Protein AF-A0A1D2AFR9-F1 (afdb_monomer)

Nearest PDB structures (foldseek):
  2yly-assembly1_A  TM=2.181E-01  e=5.011E+00  Homo sapiens
  7ujw-assembly1_B  TM=2.267E-01  e=7.098E+00  Homo sapiens
  1u3q-assembly2_D  TM=2.192E-01  e=6.796E+00  Homo sapiens

Organism: Auxenochlorella protothecoides (NCBI:txid3075)

Solvent-accessible surface area (backbone atoms only — not comparable to full-atom values): 15446 Å² total; per-residue (Å²): 130,59,53,43,60,53,43,25,69,69,47,29,35,71,86,37,34,75,75,63,38,85,48,68,71,30,52,52,42,41,58,58,60,72,41,73,84,54,85,70,51,75,66,56,49,50,50,53,54,51,50,54,50,52,52,48,38,52,53,39,25,53,42,48,45,56,55,45,57,74,50,62,94,53,51,70,69,60,46,52,52,53,36,41,53,54,37,63,58,49,44,72,42,50,56,16,34,61,50,30,34,54,53,9,48,52,32,25,54,51,14,46,54,61,48,45,66,78,60,89,76,76,69,69,62,60,58,50,55,56,53,69,71,65,74,77,85,73,92,81,84,76,66,78,70,49,52,61,53,48,53,53,53,49,50,54,51,43,52,50,35,43,74,71,66,77,43,52,74,68,54,45,52,52,52,50,51,55,51,51,53,54,44,52,57,54,52,47,57,54,49,50,59,48,46,51,56,46,49,49,55,21,54,50,49,55,56,63,41,86,92,52,56,70,69,57,33,43,50,42,16,50,48,35,21,49,40,10,50,40,20,33,51,51,18,53,53,48,44,71,74,70,46,86,70,91,48,70,49,76,77,44,90,79,53,80,84,83,83,78,86,73,82,80,83,83,89,77,89,87,92,131

Mean predicted aligned error: 11.89 Å

Foldseek 3Di:
DQLQVVVCLQQVVVLCCLPQNRFLLSQLSNVVVVCVPPDDDPVRSVVSSVVVLVVSLVSNLVSLLVVLVVCVVPDLVRLLVVLLVSLVVQCPGACSLVVLQLSLVLLQVLLCVLLCVPVPDPDDVVVVVVVVVVPDPDPPDPCSVVLVVVLVVLLVVLVVCCVVVVDDPVVSLVVSLVSNQVSSVVVVVVRSVRRNVSSNSSSCCSLPPPVDDPVSSSSSSNSSSSSSVSSNVSSVVSCVVPPPGDGVCNSDVPDDPPDDDDDDDDDDDDDD

Sequence (272 aa):
MDPSVLFGVLFGSDAFEEYVGQLQLATAASIAADASGQPLTQQQLSAKMAEAQRQRVKELTEHLAARLRTYQGATKPATLERAGREAADLVKFNFGPEMLTTIGYMYSRIGAREAGKNLKTLGVGFVWESLRGMGHGTKTTYNAVSGAVSLVSIGQELQKQLNSGAISQQDAEALMVGHAEKTLAALWKVNVLDIEKTLEAVCVAVLNDAGVPKSELAERALALKRIGKVYQSVAAAAALATGPRRVLSQTFPGVKTEGGQGPAPAAAAAAA

Structure (mmCIF, N/CA/C/O backbone):
data_AF-A0A1D2AFR9-F1
#
_entry.id   AF-A0A1D2AFR9-F1
#
loop_
_atom_site.group_PDB
_atom_site.id
_atom_site.type_symbol
_atom_site.label_atom_id
_atom_site.label_alt_id
_atom_site.label_comp_id
_atom_site.label_asym_id
_atom_site.label_entity_id
_atom_site.label_seq_id
_atom_site.pdbx_PDB_ins_code
_atom_site.Cartn_x
_atom_site.Cartn_y
_atom_site.Cartn_z
_atom_site.occupancy
_atom_site.B_iso_or_equiv
_atom_site.auth_seq_id
_atom_site.auth_comp_id
_atom_site.auth_asym_id
_atom_site.auth_atom_id
_atom_site.pdbx_PDB_model_num
ATOM 1 N N . MET A 1 1 ? -15.339 -15.426 13.681 1.00 48.44 1 MET A N 1
ATOM 2 C CA . MET A 1 1 ? -14.825 -14.751 12.472 1.00 48.44 1 MET A CA 1
ATOM 3 C C . MET A 1 1 ? -13.312 -14.836 12.544 1.00 48.44 1 MET A C 1
ATOM 5 O O . MET A 1 1 ? -12.790 -14.590 13.626 1.00 48.44 1 MET A O 1
ATOM 9 N N . ASP A 1 2 ? -12.640 -15.263 11.476 1.00 65.56 2 ASP A N 1
ATOM 10 C CA . ASP A 1 2 ? -11.174 -15.309 11.452 1.00 65.56 2 ASP A CA 1
ATOM 11 C C . ASP A 1 2 ? -10.606 -13.880 11.613 1.00 65.56 2 ASP A C 1
ATOM 13 O O . ASP A 1 2 ? -11.136 -12.953 10.985 1.00 65.56 2 ASP A O 1
ATOM 17 N N . PRO A 1 3 ? -9.591 -13.651 12.468 1.00 60.53 3 PRO A N 1
ATOM 18 C CA . PRO A 1 3 ? -9.049 -12.313 12.688 1.00 60.53 3 PRO A CA 1
ATOM 19 C C . PRO A 1 3 ? -8.543 -11.639 11.411 1.00 60.53 3 PRO A C 1
ATOM 21 O O . PRO A 1 3 ? -8.725 -10.435 11.255 1.00 60.53 3 PRO A O 1
ATOM 24 N N . SER A 1 4 ? -7.970 -12.389 10.473 1.00 60.47 4 SER A N 1
ATOM 25 C CA . SER A 1 4 ? -7.485 -11.832 9.211 1.00 60.47 4 SER A CA 1
ATOM 26 C C . SER A 1 4 ? -8.617 -11.439 8.279 1.00 60.47 4 SER A C 1
ATOM 28 O O . SER A 1 4 ? -8.538 -10.379 7.665 1.00 60.47 4 SER A O 1
ATOM 30 N N . VAL A 1 5 ? -9.721 -12.188 8.274 1.00 64.06 5 VAL A N 1
ATOM 31 C CA . VAL A 1 5 ? -10.950 -11.791 7.564 1.00 64.06 5 VAL A CA 1
ATOM 32 C C . VAL A 1 5 ? -11.529 -10.495 8.142 1.00 64.06 5 VAL A C 1
ATOM 34 O O . VAL A 1 5 ? -11.918 -9.603 7.392 1.00 64.06 5 VAL A O 1
ATOM 37 N N . LEU A 1 6 ? -11.546 -10.335 9.471 1.00 66.38 6 LEU A N 1
ATOM 38 C CA . LEU A 1 6 ? -11.992 -9.085 10.098 1.00 66.38 6 LEU A CA 1
ATOM 39 C C . LEU A 1 6 ? -11.079 -7.907 9.722 1.00 66.38 6 LEU A C 1
ATOM 41 O O . LEU A 1 6 ? -11.570 -6.828 9.396 1.00 66.38 6 LEU A O 1
ATOM 45 N N . PHE A 1 7 ? -9.760 -8.102 9.740 1.00 65.81 7 PHE A N 1
ATOM 46 C CA . PHE A 1 7 ? -8.811 -7.077 9.301 1.00 65.81 7 PHE A CA 1
ATOM 47 C C . PHE A 1 7 ? -8.969 -6.744 7.811 1.00 65.81 7 PHE A C 1
ATOM 49 O O . PHE A 1 7 ? -8.892 -5.568 7.453 1.00 65.81 7 PHE A O 1
ATOM 56 N N . GLY A 1 8 ? -9.252 -7.733 6.961 1.00 65.19 8 GLY A N 1
ATOM 57 C CA . GLY A 1 8 ? -9.525 -7.518 5.542 1.00 65.19 8 GLY A CA 1
ATOM 58 C C . GLY A 1 8 ? -10.771 -6.688 5.295 1.00 65.19 8 GLY A C 1
ATOM 59 O O . GLY A 1 8 ? -10.712 -5.708 4.555 1.00 65.19 8 GLY A O 1
ATOM 60 N N . VAL A 1 9 ? -11.851 -6.957 6.028 1.00 67.06 9 VAL A N 1
ATOM 61 C CA . VAL A 1 9 ? -13.054 -6.112 6.019 1.00 67.06 9 VAL A CA 1
ATOM 62 C C . VAL A 1 9 ? -12.747 -4.695 6.524 1.00 67.06 9 VAL A C 1
ATOM 64 O O . VAL A 1 9 ? -13.176 -3.706 5.927 1.00 67.06 9 VAL A O 1
ATOM 67 N N . LEU A 1 10 ? -11.974 -4.567 7.607 1.00 67.31 10 LEU A N 1
ATOM 68 C CA . LEU A 1 10 ? -11.685 -3.274 8.234 1.00 67.31 10 LEU A CA 1
ATOM 69 C C . LEU A 1 10 ? -10.736 -2.389 7.430 1.00 67.31 10 LEU A C 1
ATOM 71 O O . LEU A 1 10 ? -10.865 -1.173 7.514 1.00 67.31 10 LEU A O 1
ATOM 75 N N . PHE A 1 11 ? -9.801 -2.951 6.669 1.00 67.81 11 PHE A N 1
ATOM 76 C CA . PHE A 1 11 ? -8.779 -2.178 5.950 1.00 67.81 11 PHE A CA 1
ATOM 77 C C . PHE A 1 11 ? -8.818 -2.364 4.430 1.00 67.81 11 PHE A C 1
ATOM 79 O O . PHE A 1 11 ? -7.946 -1.843 3.740 1.00 67.81 11 PHE A O 1
ATOM 86 N N . GLY A 1 12 ? -9.802 -3.107 3.914 1.00 65.25 12 GLY A N 1
ATOM 87 C CA . GLY A 1 12 ? -9.903 -3.438 2.494 1.00 65.25 12 GLY A CA 1
ATOM 88 C C . GLY A 1 12 ? -8.716 -4.259 1.988 1.00 65.25 12 GLY A C 1
ATOM 89 O O . GLY A 1 12 ? -8.368 -4.132 0.816 1.00 65.25 12 GLY A O 1
ATOM 90 N N . SER A 1 13 ? -8.049 -5.037 2.854 1.00 64.31 13 SER A N 1
ATOM 91 C CA . SER A 1 13 ? -6.739 -5.617 2.524 1.00 64.31 13 SER A CA 1
ATOM 92 C C . SER A 1 13 ? -6.779 -6.571 1.340 1.00 64.31 13 SER A C 1
ATOM 94 O O . SER A 1 13 ? -5.784 -6.643 0.636 1.00 64.31 13 SER A O 1
ATOM 96 N N . ASP A 1 14 ? -7.908 -7.228 1.073 1.00 76.75 14 ASP A N 1
ATOM 97 C CA . ASP A 1 14 ? -8.046 -8.184 -0.033 1.00 76.75 14 ASP A CA 1
ATOM 98 C C . ASP A 1 14 ? -7.815 -7.501 -1.391 1.00 76.75 14 ASP A C 1
ATOM 100 O O . ASP A 1 14 ? -7.094 -8.007 -2.245 1.00 76.75 14 ASP A O 1
ATOM 104 N N . ALA A 1 15 ? -8.328 -6.277 -1.573 1.00 86.88 15 ALA A N 1
ATOM 105 C CA . ALA A 1 15 ? -8.086 -5.494 -2.788 1.00 86.88 15 ALA A CA 1
ATOM 106 C C . ALA A 1 15 ? -6.628 -5.018 -2.915 1.00 86.88 15 ALA A C 1
ATOM 108 O O . ALA A 1 15 ? -6.161 -4.705 -4.011 1.00 86.88 15 ALA A O 1
ATOM 109 N N . PHE A 1 16 ? -5.911 -4.953 -1.792 1.00 92.31 16 PHE A N 1
ATOM 110 C CA . PHE A 1 16 ? -4.522 -4.511 -1.713 1.00 92.31 16 PHE A CA 1
ATOM 111 C C . PHE A 1 16 ? -3.536 -5.664 -1.478 1.00 92.31 16 PHE A C 1
ATOM 113 O O . PHE A 1 16 ? -2.345 -5.407 -1.295 1.00 92.31 16 PHE A O 1
ATOM 120 N N . GLU A 1 17 ? -3.978 -6.921 -1.515 1.00 91.31 17 GLU A N 1
ATOM 121 C CA . GLU A 1 17 ? -3.152 -8.074 -1.151 1.00 91.31 17 GLU A CA 1
ATOM 122 C C . GLU A 1 17 ? -1.933 -8.199 -2.076 1.00 91.31 17 GLU A C 1
ATOM 124 O O . GLU A 1 17 ? -0.805 -8.335 -1.610 1.00 91.31 17 GLU A O 1
ATOM 129 N N . GLU A 1 18 ? -2.105 -7.968 -3.379 1.00 94.88 18 GLU A N 1
ATOM 130 C CA . GLU A 1 18 ? -0.998 -7.934 -4.346 1.00 94.88 18 GLU A CA 1
ATOM 131 C C . GLU A 1 18 ? -0.065 -6.711 -4.215 1.00 94.88 18 GLU A C 1
ATOM 133 O O . GLU A 1 18 ? 0.916 -6.581 -4.953 1.00 94.88 18 GLU A O 1
ATOM 138 N N . TYR A 1 19 ? -0.380 -5.756 -3.341 1.00 96.38 19 TYR A N 1
ATOM 139 C CA . TYR A 1 19 ? 0.387 -4.521 -3.155 1.00 96.38 19 TYR A CA 1
ATOM 140 C C . TYR A 1 19 ? 1.119 -4.527 -1.829 1.00 96.38 19 TYR A C 1
ATOM 142 O O . TYR A 1 19 ? 2.288 -4.151 -1.774 1.00 96.38 19 TYR A O 1
ATOM 150 N N . VAL A 1 20 ? 0.427 -4.927 -0.766 1.00 94.62 20 VAL A N 1
ATOM 151 C CA . VAL A 1 20 ? 0.947 -4.874 0.596 1.00 94.62 20 VAL A CA 1
ATOM 152 C C . VAL A 1 20 ? 0.881 -6.214 1.303 1.00 94.62 20 VAL A C 1
ATOM 154 O O . VAL A 1 20 ? 1.514 -6.323 2.340 1.00 94.62 20 VAL A O 1
ATOM 157 N N . GLY A 1 21 ? 0.198 -7.232 0.780 1.00 93.50 21 GLY A N 1
ATOM 158 C CA . GLY A 1 21 ? 0.027 -8.532 1.431 1.00 93.50 21 GLY A CA 1
ATOM 159 C C . GLY A 1 21 ? -0.709 -8.438 2.769 1.00 93.50 21 GLY A C 1
ATOM 160 O O . GLY A 1 21 ? -1.203 -7.379 3.166 1.00 93.50 21 GLY A O 1
ATOM 161 N N . GLN A 1 22 ? -0.742 -9.545 3.507 1.00 90.06 22 GLN A N 1
ATOM 162 C CA . GLN A 1 22 ? -1.343 -9.575 4.838 1.00 90.06 22 GLN A CA 1
ATOM 163 C C . GLN A 1 22 ? -0.552 -8.693 5.823 1.00 90.06 22 GLN A C 1
ATOM 165 O O . GLN A 1 22 ? 0.651 -8.867 6.011 1.00 90.06 22 GLN A O 1
ATOM 170 N N . LEU A 1 23 ? -1.229 -7.734 6.459 1.00 87.38 23 LEU A N 1
ATOM 171 C CA . LEU A 1 23 ? -0.612 -6.784 7.393 1.00 87.38 23 LEU A CA 1
ATOM 172 C C . LEU A 1 23 ? -0.133 -7.478 8.675 1.00 87.38 23 LEU A C 1
ATOM 174 O O . LEU A 1 23 ? -0.798 -8.381 9.181 1.00 87.38 23 LEU A O 1
ATOM 178 N N . GLN A 1 24 ? 0.950 -6.984 9.283 1.00 86.31 24 GLN A N 1
ATOM 179 C CA . GLN A 1 24 ? 1.549 -7.607 10.475 1.00 86.31 24 GLN A CA 1
ATOM 180 C C . GLN A 1 24 ? 0.586 -7.758 11.658 1.00 86.31 24 GLN A C 1
ATOM 182 O O . GLN A 1 24 ? 0.687 -8.730 12.404 1.00 86.31 24 GLN A O 1
ATOM 187 N N . LEU A 1 25 ? -0.351 -6.823 11.842 1.00 81.12 25 LEU A N 1
ATOM 188 C CA . LEU A 1 25 ? -1.373 -6.937 12.887 1.00 81.12 25 LEU A CA 1
ATOM 189 C C . LEU A 1 25 ? -2.333 -8.106 12.631 1.00 81.12 25 LEU A C 1
ATOM 191 O O . LEU A 1 25 ? -2.655 -8.837 13.565 1.00 81.12 25 LEU A O 1
ATOM 195 N N . ALA A 1 26 ? -2.742 -8.301 11.376 1.00 82.12 26 ALA A N 1
ATOM 196 C CA . ALA A 1 26 ? -3.588 -9.418 10.970 1.00 82.12 26 ALA A CA 1
ATOM 197 C C . ALA A 1 26 ? -2.828 -10.747 11.103 1.00 82.12 26 ALA A C 1
ATOM 199 O O . ALA A 1 26 ? -3.324 -11.680 11.727 1.00 82.12 26 ALA A O 1
ATOM 200 N N . THR A 1 27 ? -1.577 -10.798 10.636 1.00 85.25 27 THR A N 1
ATOM 201 C CA . THR A 1 27 ? -0.702 -11.970 10.786 1.00 85.25 27 THR A CA 1
ATOM 202 C C . THR A 1 27 ? -0.493 -12.350 12.252 1.00 85.25 27 THR A C 1
ATOM 204 O O . THR A 1 27 ? -0.623 -13.519 12.610 1.00 85.25 27 THR A O 1
ATOM 207 N N . ALA A 1 28 ? -0.215 -11.377 13.127 1.00 82.44 28 ALA A N 1
ATOM 208 C CA . ALA A 1 28 ? -0.061 -11.628 14.559 1.00 82.44 28 ALA A CA 1
ATOM 209 C C . ALA A 1 28 ? -1.350 -12.186 15.181 1.00 82.44 28 ALA A C 1
ATOM 211 O O . ALA A 1 28 ? -1.288 -13.091 16.014 1.00 82.44 28 ALA A O 1
ATOM 212 N N . ALA A 1 29 ? -2.511 -11.674 14.759 1.00 78.56 29 ALA A N 1
ATOM 213 C CA . ALA A 1 29 ? -3.805 -12.152 15.224 1.00 78.56 29 ALA A CA 1
ATOM 214 C C . ALA A 1 29 ? -4.112 -13.582 14.741 1.00 78.56 29 ALA A C 1
ATOM 216 O O . ALA A 1 29 ? -4.573 -14.391 15.545 1.00 78.56 29 ALA A O 1
ATOM 217 N N . SER A 1 30 ? -3.793 -13.926 13.488 1.00 80.50 30 SER A N 1
ATOM 218 C CA . SER A 1 30 ? -3.896 -15.306 12.984 1.00 80.50 30 SER A CA 1
ATOM 219 C C . SER A 1 30 ? -2.970 -16.262 13.735 1.00 80.50 30 SER A C 1
ATOM 221 O O . SER A 1 30 ? -3.432 -17.280 14.235 1.00 80.50 30 SER A O 1
ATOM 223 N N . ILE A 1 31 ? -1.696 -15.900 13.937 1.00 80.62 31 ILE A N 1
ATOM 224 C CA . ILE A 1 31 ? -0.749 -16.734 14.699 1.00 80.62 31 ILE A CA 1
ATOM 225 C C . ILE A 1 31 ? -1.247 -16.985 16.131 1.00 80.62 31 ILE A C 1
ATOM 227 O O . ILE A 1 31 ? -1.089 -18.090 16.655 1.00 80.62 31 ILE A O 1
ATOM 231 N N . ALA A 1 32 ? -1.826 -15.967 16.774 1.00 77.31 32 ALA A N 1
ATOM 232 C CA . ALA A 1 32 ? -2.387 -16.095 18.114 1.00 77.31 32 ALA A CA 1
ATOM 233 C C . ALA A 1 32 ? -3.637 -16.992 18.143 1.00 77.31 32 ALA A C 1
ATO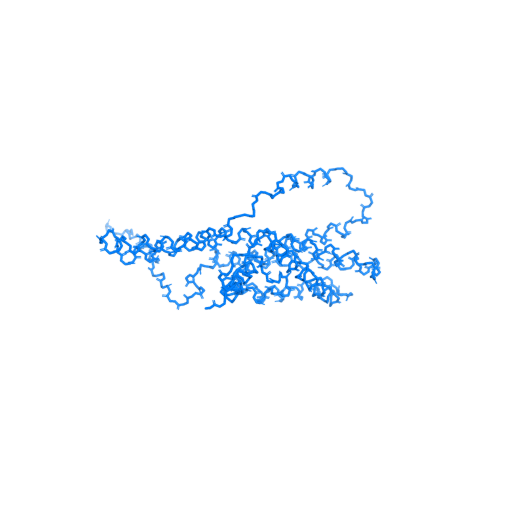M 235 O O . ALA A 1 32 ? -3.798 -17.764 19.087 1.00 77.31 32 ALA A O 1
ATOM 236 N N . ALA A 1 33 ? -4.494 -16.918 17.121 1.00 75.94 33 ALA A N 1
ATOM 237 C CA . ALA A 1 33 ? -5.668 -17.781 16.995 1.00 75.94 33 ALA A CA 1
ATOM 238 C C . ALA A 1 33 ? -5.276 -19.253 16.767 1.00 75.94 33 ALA A C 1
ATOM 240 O O . ALA A 1 33 ? -5.794 -20.138 17.449 1.00 75.94 33 ALA A O 1
ATOM 241 N N . ASP A 1 34 ? -4.295 -19.507 15.897 1.00 78.44 34 ASP A N 1
ATOM 242 C CA . ASP A 1 34 ? -3.806 -20.856 15.576 1.00 78.44 34 ASP A CA 1
ATOM 243 C C . ASP A 1 34 ? -3.135 -21.547 16.768 1.00 78.44 34 ASP A C 1
ATOM 245 O O . ASP A 1 34 ? -3.133 -22.775 16.880 1.00 78.44 34 ASP A O 1
ATOM 249 N N . ALA A 1 35 ? -2.586 -20.768 17.705 1.00 77.50 35 ALA A N 1
ATOM 250 C CA . ALA A 1 35 ? -1.954 -21.294 18.909 1.00 77.50 35 ALA A CA 1
ATOM 251 C C . ALA A 1 35 ? -2.928 -22.038 19.848 1.00 77.50 35 ALA A C 1
ATOM 253 O O . ALA A 1 35 ? -2.475 -22.634 20.823 1.00 77.50 35 ALA A O 1
ATOM 254 N N . SER A 1 36 ? -4.242 -22.046 19.567 1.00 69.19 36 SER A N 1
ATOM 255 C CA . SER A 1 36 ? -5.246 -22.885 20.249 1.00 69.19 36 SER A CA 1
ATOM 256 C C . SER A 1 36 ? -5.225 -22.764 21.783 1.00 69.19 36 SER A C 1
ATOM 258 O O . SER A 1 36 ? -5.485 -23.725 22.504 1.00 69.19 36 SER A O 1
ATOM 260 N N . GLY A 1 37 ? -4.876 -21.580 22.299 1.00 65.38 37 GLY A N 1
ATOM 261 C CA . GLY A 1 37 ? -4.776 -21.306 23.737 1.00 65.38 37 GLY A CA 1
ATOM 262 C C . GLY A 1 37 ? -3.454 -21.714 24.399 1.00 65.38 37 GLY A C 1
ATOM 263 O O . GLY A 1 37 ? -3.293 -21.484 25.597 1.00 65.38 37 GLY A O 1
ATOM 264 N N . GLN A 1 38 ? -2.487 -22.266 23.658 1.00 71.94 38 GLN A N 1
ATOM 265 C CA . GLN A 1 38 ? -1.137 -22.472 24.179 1.00 71.94 38 GLN A CA 1
ATOM 266 C C . GLN A 1 38 ? -0.326 -21.168 24.126 1.00 71.94 38 GLN A C 1
ATOM 268 O O . GLN A 1 38 ? -0.246 -20.535 23.069 1.00 71.94 38 GLN A O 1
ATOM 273 N N . PRO A 1 39 ? 0.307 -20.751 25.238 1.00 71.75 39 PRO A N 1
ATOM 274 C CA . PRO A 1 39 ? 1.138 -19.559 25.244 1.00 71.75 39 PRO A CA 1
ATOM 275 C C . PRO A 1 39 ? 2.382 -19.789 24.380 1.00 71.75 39 PRO A C 1
ATOM 277 O O . PRO A 1 39 ? 3.255 -20.588 24.714 1.00 71.75 39 PRO A O 1
ATOM 280 N N . LEU A 1 40 ? 2.473 -19.066 23.263 1.00 79.12 40 LEU A N 1
ATOM 281 C CA . LEU A 1 40 ? 3.703 -18.994 22.481 1.00 79.12 40 LEU A CA 1
ATOM 282 C C . LEU A 1 40 ? 4.764 -18.255 23.294 1.00 79.12 40 LEU A C 1
ATOM 284 O O . LEU A 1 40 ? 4.515 -17.170 23.824 1.00 79.12 40 LEU A O 1
ATOM 288 N N . THR A 1 41 ? 5.975 -18.805 23.351 1.00 85.50 41 THR A N 1
ATOM 289 C CA . THR A 1 41 ? 7.107 -18.047 23.890 1.00 85.50 41 THR A CA 1
ATOM 290 C C . THR A 1 41 ? 7.385 -16.832 23.003 1.00 85.50 41 THR A C 1
ATOM 292 O O . THR A 1 41 ? 7.148 -16.854 21.790 1.00 85.50 41 THR A O 1
ATOM 295 N N . GLN A 1 42 ? 7.958 -15.775 23.583 1.00 80.56 42 GLN A N 1
ATOM 296 C CA . GLN A 1 42 ? 8.333 -14.571 22.834 1.00 80.56 42 GLN A CA 1
ATOM 297 C C . GLN A 1 42 ? 9.242 -14.890 21.630 1.00 80.56 42 GLN A C 1
ATOM 299 O O . GLN A 1 42 ? 9.142 -14.247 20.587 1.00 80.56 42 GLN A O 1
ATOM 304 N N . GLN A 1 43 ? 10.102 -15.905 21.764 1.00 85.75 43 GLN A N 1
ATOM 305 C CA . GLN A 1 43 ? 10.991 -16.372 20.702 1.00 85.75 43 GLN A CA 1
ATOM 306 C C . GLN A 1 43 ? 10.244 -17.124 19.589 1.00 85.75 43 GLN A C 1
ATOM 308 O O . GLN A 1 43 ? 10.555 -16.947 18.415 1.00 85.75 43 GLN A O 1
ATOM 313 N N . GLN A 1 44 ? 9.245 -17.943 19.926 1.00 86.38 44 GLN A N 1
ATOM 314 C CA . GLN A 1 44 ? 8.422 -18.628 18.922 1.00 86.38 44 GLN A CA 1
ATOM 315 C C . GLN A 1 44 ? 7.564 -17.638 18.134 1.00 86.38 44 GLN A C 1
ATOM 317 O O . GLN A 1 44 ? 7.482 -17.736 16.910 1.00 86.38 44 GLN A O 1
ATOM 322 N N . LEU A 1 45 ? 6.956 -16.665 18.819 1.00 82.69 45 LEU A N 1
ATOM 323 C CA . LEU A 1 45 ? 6.169 -15.623 18.166 1.00 82.69 45 LEU A CA 1
ATOM 324 C C . LEU A 1 45 ? 7.039 -14.776 17.230 1.00 82.69 45 LEU A C 1
ATOM 326 O O . LEU A 1 45 ? 6.650 -14.535 16.088 1.00 82.69 45 LEU A O 1
ATOM 330 N N . SER A 1 46 ? 8.230 -14.360 17.675 1.00 84.44 46 SER A N 1
ATOM 331 C CA . SER A 1 46 ? 9.138 -13.571 16.835 1.00 84.44 46 SER A CA 1
ATOM 332 C C . SER A 1 46 ? 9.632 -14.354 15.617 1.00 84.44 46 SER A C 1
ATOM 334 O O . SER A 1 46 ? 9.683 -13.790 14.525 1.00 84.44 46 SER A O 1
ATOM 336 N N . ALA A 1 47 ? 9.926 -15.649 15.771 1.00 89.06 47 ALA A N 1
ATOM 337 C CA . ALA A 1 47 ? 10.325 -16.516 14.667 1.00 89.06 47 ALA A CA 1
ATOM 338 C C . ALA A 1 47 ? 9.207 -16.666 13.622 1.00 89.06 47 ALA A C 1
ATOM 340 O O . ALA A 1 47 ? 9.460 -16.439 12.439 1.00 89.06 47 ALA A O 1
ATOM 341 N N . LYS A 1 48 ? 7.970 -16.957 14.054 1.00 88.94 48 LYS A N 1
ATOM 342 C CA . LYS A 1 48 ? 6.807 -17.065 13.154 1.00 88.94 48 LYS A CA 1
ATOM 343 C C . LYS A 1 48 ? 6.510 -15.748 12.433 1.00 88.94 48 LYS A C 1
ATOM 345 O O . LYS A 1 48 ? 6.296 -15.744 11.226 1.00 88.94 48 LYS A O 1
ATOM 350 N N . MET A 1 49 ? 6.555 -14.620 13.146 1.00 88.38 49 MET A N 1
ATOM 351 C CA . MET A 1 49 ? 6.371 -13.293 12.544 1.00 88.38 49 MET A CA 1
ATOM 352 C C . MET A 1 49 ? 7.465 -12.968 11.519 1.00 88.38 49 MET A C 1
ATOM 354 O O . MET A 1 49 ? 7.171 -12.439 10.449 1.00 88.38 49 MET A O 1
ATOM 358 N N . ALA A 1 50 ? 8.726 -13.294 11.820 1.00 91.69 50 ALA A N 1
ATOM 359 C CA . ALA A 1 50 ? 9.836 -13.079 10.896 1.00 91.69 50 ALA A CA 1
ATOM 360 C C . ALA A 1 50 ? 9.721 -13.962 9.646 1.00 91.69 50 ALA A C 1
ATOM 362 O O . ALA A 1 50 ? 10.015 -13.510 8.541 1.00 91.69 50 ALA A O 1
ATOM 363 N N . GLU A 1 51 ? 9.282 -15.209 9.801 1.00 94.69 51 GLU A N 1
ATOM 364 C CA . GLU A 1 51 ? 9.013 -16.111 8.685 1.00 94.69 51 GLU A CA 1
ATOM 365 C C . GLU A 1 51 ? 7.884 -15.599 7.790 1.00 94.69 51 GLU A C 1
ATOM 367 O O . GLU A 1 51 ? 8.103 -15.443 6.589 1.00 94.69 51 GLU A O 1
ATOM 372 N N . ALA A 1 52 ? 6.741 -15.232 8.374 1.00 92.75 52 ALA A N 1
ATOM 373 C CA . ALA A 1 52 ? 5.620 -14.658 7.636 1.00 92.75 52 ALA A CA 1
ATOM 374 C C . ALA A 1 52 ? 6.023 -13.375 6.890 1.00 92.75 52 ALA A C 1
ATOM 376 O O . ALA A 1 52 ? 5.700 -13.207 5.717 1.00 92.75 52 ALA A O 1
ATOM 377 N N . GLN A 1 53 ? 6.813 -12.499 7.523 1.00 95.44 53 GLN A N 1
ATOM 378 C CA . GLN A 1 53 ? 7.321 -11.292 6.870 1.00 95.44 53 GLN A CA 1
ATOM 379 C C . GLN A 1 53 ? 8.259 -11.611 5.697 1.00 95.44 53 GLN A C 1
ATOM 381 O O . GLN A 1 53 ? 8.191 -10.941 4.666 1.00 95.44 53 GLN A O 1
ATOM 386 N N . ARG A 1 54 ? 9.139 -12.616 5.826 1.00 97.00 54 ARG A N 1
ATOM 387 C CA . ARG A 1 54 ? 10.018 -13.043 4.722 1.00 97.00 54 ARG A CA 1
ATOM 388 C C . ARG A 1 54 ? 9.208 -13.559 3.538 1.00 97.00 54 ARG A C 1
ATOM 390 O O . ARG A 1 54 ? 9.503 -13.178 2.408 1.00 97.00 54 ARG A O 1
ATOM 397 N N . GLN A 1 55 ? 8.194 -14.380 3.802 1.00 97.56 55 GLN A N 1
ATOM 398 C CA . GLN A 1 55 ? 7.329 -14.927 2.761 1.00 97.56 55 GLN A CA 1
ATOM 399 C C . GLN A 1 55 ? 6.529 -13.820 2.062 1.00 97.56 55 GLN A C 1
ATOM 401 O O . GLN A 1 55 ? 6.583 -13.707 0.840 1.00 97.56 55 GLN A O 1
ATOM 406 N N . ARG A 1 56 ? 5.919 -12.917 2.838 1.00 97.25 56 ARG A N 1
ATOM 407 C CA . ARG A 1 56 ? 5.209 -11.738 2.325 1.00 97.25 56 ARG A CA 1
ATOM 408 C C . ARG A 1 56 ? 6.090 -10.874 1.420 1.00 97.25 56 ARG A C 1
ATOM 410 O O . ARG A 1 56 ? 5.670 -10.487 0.337 1.00 97.25 56 ARG A O 1
ATOM 417 N N . VAL A 1 57 ? 7.326 -10.571 1.831 1.00 98.31 57 VAL A N 1
ATOM 418 C CA . VAL A 1 57 ? 8.260 -9.785 1.001 1.00 98.31 57 VAL A CA 1
ATOM 419 C C . VAL A 1 57 ? 8.609 -10.523 -0.291 1.00 98.31 57 VAL A C 1
ATOM 421 O O . VAL A 1 57 ? 8.682 -9.886 -1.343 1.00 98.31 57 VAL A O 1
ATOM 424 N N . LYS A 1 58 ? 8.811 -11.843 -0.240 1.00 98.12 58 LYS A N 1
ATOM 425 C CA . LYS A 1 58 ? 9.102 -12.655 -1.427 1.00 98.12 58 LYS A CA 1
ATOM 426 C C . LYS A 1 58 ? 7.953 -12.589 -2.439 1.00 98.12 58 LYS A C 1
ATOM 428 O O . LYS A 1 58 ? 8.183 -12.203 -3.582 1.00 98.12 58 LYS A O 1
ATOM 433 N N . GLU A 1 59 ? 6.732 -12.878 -2.004 1.00 98.25 59 GLU A N 1
ATOM 434 C CA . GLU A 1 59 ? 5.533 -12.860 -2.854 1.00 98.25 59 GLU A CA 1
ATOM 435 C C . GLU A 1 59 ? 5.286 -11.473 -3.458 1.00 98.25 59 GLU A C 1
ATOM 437 O O . GLU A 1 59 ? 5.116 -11.327 -4.667 1.00 98.25 59 GLU A O 1
ATOM 442 N N . LEU A 1 60 ? 5.372 -10.416 -2.645 1.00 98.56 60 LEU A N 1
ATOM 443 C CA . LEU A 1 60 ? 5.198 -9.045 -3.129 1.00 98.56 60 LEU A CA 1
ATOM 444 C C . LEU A 1 60 ? 6.300 -8.605 -4.096 1.00 98.56 60 LEU A C 1
ATOM 446 O O . LEU A 1 60 ? 6.044 -7.796 -4.988 1.00 98.56 60 LEU A O 1
ATOM 450 N N . THR A 1 61 ? 7.519 -9.127 -3.947 1.00 98.56 61 THR A N 1
ATOM 451 C CA . THR A 1 61 ? 8.606 -8.897 -4.910 1.00 98.56 61 THR A CA 1
ATOM 452 C C . THR A 1 61 ? 8.255 -9.510 -6.261 1.00 98.56 61 THR A C 1
ATOM 454 O O . THR A 1 61 ? 8.398 -8.843 -7.287 1.00 98.56 61 THR A O 1
ATOM 457 N N . GLU A 1 62 ? 7.736 -10.738 -6.273 1.00 98.06 62 GLU A N 1
ATOM 458 C CA . GLU A 1 62 ? 7.287 -11.415 -7.492 1.00 98.06 62 GLU A CA 1
ATOM 459 C C . GLU A 1 62 ? 6.109 -10.670 -8.147 1.00 98.06 62 GLU A C 1
ATOM 461 O O . GLU A 1 62 ? 6.159 -10.379 -9.348 1.00 98.06 62 GLU A O 1
ATOM 466 N N . HIS A 1 63 ? 5.105 -10.266 -7.360 1.00 98.19 63 HIS A N 1
ATOM 467 C CA . HIS A 1 63 ? 3.954 -9.488 -7.831 1.00 98.19 63 HIS A CA 1
ATOM 468 C C . HIS A 1 63 ? 4.363 -8.128 -8.403 1.00 98.19 63 HIS A C 1
ATOM 470 O O . HIS A 1 63 ? 3.980 -7.782 -9.523 1.00 98.19 63 HIS A O 1
ATOM 476 N N . LEU A 1 64 ? 5.184 -7.354 -7.685 1.00 98.44 64 LEU A N 1
ATOM 477 C CA . LEU A 1 64 ? 5.619 -6.043 -8.161 1.00 98.44 64 LEU A CA 1
ATOM 478 C C . LEU A 1 64 ? 6.506 -6.163 -9.406 1.00 98.44 64 LEU A C 1
ATOM 480 O O . LEU A 1 64 ? 6.346 -5.377 -10.342 1.00 98.44 64 LEU A O 1
ATOM 484 N N . ALA A 1 65 ? 7.405 -7.149 -9.464 1.00 97.56 65 ALA A N 1
ATOM 485 C CA . ALA A 1 65 ? 8.207 -7.404 -10.658 1.00 97.56 65 ALA A CA 1
ATOM 486 C C . ALA A 1 65 ? 7.318 -7.756 -11.862 1.00 97.56 65 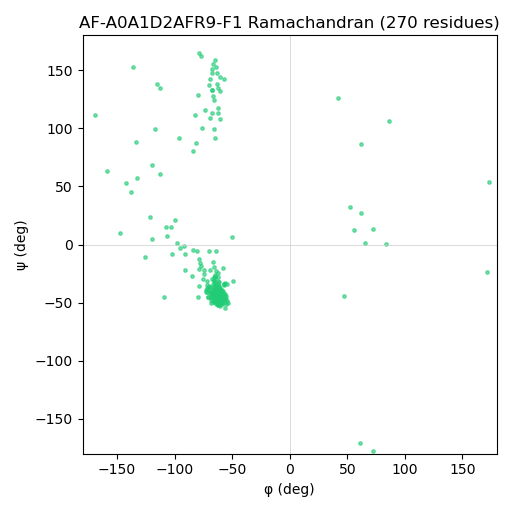ALA A C 1
ATOM 488 O O . ALA A 1 65 ? 7.502 -7.198 -12.946 1.00 97.56 65 ALA A O 1
ATOM 489 N N . ALA A 1 66 ? 6.321 -8.628 -11.676 1.00 96.88 66 ALA A N 1
ATOM 490 C CA . ALA A 1 66 ? 5.343 -8.958 -12.709 1.00 96.88 66 ALA A CA 1
ATOM 491 C C . ALA A 1 66 ? 4.553 -7.727 -13.169 1.00 96.88 66 ALA A C 1
ATOM 493 O O . ALA A 1 66 ? 4.473 -7.477 -14.373 1.00 96.88 66 ALA A O 1
ATOM 494 N N . ARG A 1 67 ? 4.065 -6.906 -12.232 1.00 96.12 67 ARG A N 1
ATOM 495 C CA . ARG A 1 67 ? 3.353 -5.660 -12.534 1.00 96.12 67 ARG A CA 1
ATOM 496 C C . ARG A 1 67 ? 4.224 -4.712 -13.353 1.00 96.12 67 ARG A C 1
ATOM 498 O O . ARG A 1 67 ? 3.781 -4.248 -14.403 1.00 96.12 67 ARG A O 1
ATOM 505 N N . LEU A 1 68 ? 5.464 -4.452 -12.929 1.00 96.38 68 LEU A N 1
ATOM 506 C CA . LEU A 1 68 ? 6.376 -3.538 -13.628 1.00 96.38 68 LEU A CA 1
ATOM 507 C C . LEU A 1 68 ? 6.772 -4.035 -15.022 1.00 96.38 68 LEU A C 1
ATOM 509 O O . LEU A 1 68 ? 6.913 -3.207 -15.920 1.00 96.38 68 LEU A O 1
ATOM 513 N N . ARG A 1 69 ? 6.872 -5.355 -15.245 1.00 94.62 69 ARG A N 1
ATOM 514 C CA . ARG A 1 69 ? 7.082 -5.918 -16.593 1.00 94.62 69 ARG A CA 1
ATOM 515 C C . ARG A 1 69 ? 5.989 -5.500 -17.572 1.00 94.62 69 ARG A C 1
ATOM 517 O O . ARG A 1 69 ? 6.284 -5.229 -18.728 1.00 94.62 69 ARG A O 1
ATOM 524 N N . THR A 1 70 ? 4.743 -5.347 -17.119 1.00 93.69 70 THR A N 1
ATOM 525 C CA . THR A 1 70 ? 3.660 -4.887 -18.005 1.00 93.69 70 THR A CA 1
ATOM 526 C C . THR A 1 70 ? 3.881 -3.458 -18.522 1.00 93.69 70 THR A C 1
ATOM 528 O O . THR A 1 70 ? 3.328 -3.093 -19.560 1.00 93.69 70 THR A O 1
ATOM 531 N N . TYR A 1 71 ? 4.675 -2.643 -17.821 1.00 92.50 71 TYR A N 1
ATOM 532 C CA . TYR A 1 71 ? 5.001 -1.263 -18.193 1.00 92.50 71 TYR A CA 1
ATOM 533 C C . TYR A 1 71 ? 6.280 -1.151 -19.040 1.00 92.50 71 TYR A C 1
ATOM 535 O O . TYR A 1 71 ? 6.647 -0.043 -19.434 1.00 92.50 71 TYR A O 1
ATOM 543 N N . GLN A 1 72 ? 6.960 -2.264 -19.327 1.00 89.69 72 GLN A N 1
ATOM 544 C CA . GLN A 1 72 ? 8.176 -2.274 -20.137 1.00 89.69 72 GLN A CA 1
ATOM 545 C C . GLN A 1 72 ? 7.894 -1.732 -21.544 1.00 89.69 72 GLN A C 1
ATOM 547 O O . GLN A 1 72 ? 6.895 -2.089 -22.170 1.00 89.69 72 GLN A O 1
ATOM 552 N N . GLY A 1 73 ? 8.737 -0.810 -22.019 1.00 88.31 73 GLY A N 1
ATOM 553 C CA . GLY A 1 73 ? 8.532 -0.124 -23.301 1.00 88.31 73 GLY A CA 1
ATOM 554 C C . GLY A 1 73 ? 7.294 0.788 -23.379 1.00 88.31 73 GLY A C 1
ATOM 555 O O . GLY A 1 73 ? 7.054 1.398 -24.423 1.00 88.31 73 GLY A O 1
ATOM 556 N N . ALA A 1 74 ? 6.502 0.930 -22.308 1.00 91.69 74 ALA A N 1
ATOM 557 C CA . ALA A 1 74 ? 5.318 1.779 -22.325 1.00 91.69 74 ALA A CA 1
ATOM 558 C C . ALA A 1 74 ? 5.700 3.264 -22.385 1.00 91.69 74 ALA A C 1
ATOM 560 O O . ALA A 1 74 ? 6.566 3.758 -21.653 1.00 91.69 74 ALA A O 1
ATOM 561 N N . THR A 1 75 ? 4.987 4.025 -23.216 1.00 93.62 75 THR A N 1
ATOM 562 C CA . THR A 1 75 ? 5.140 5.480 -23.241 1.00 93.62 75 THR A CA 1
ATOM 563 C C . THR A 1 75 ? 4.685 6.090 -21.911 1.00 93.62 75 THR A C 1
ATOM 565 O O . THR A 1 75 ? 3.911 5.503 -21.144 1.00 93.62 75 THR A O 1
ATOM 568 N N . LYS A 1 76 ? 5.153 7.310 -21.614 1.00 92.06 76 LYS A N 1
ATOM 569 C CA . LYS A 1 76 ? 4.717 8.038 -20.413 1.00 92.06 76 LYS A CA 1
ATOM 570 C C . LYS A 1 76 ? 3.181 8.170 -20.348 1.00 92.06 76 LYS A C 1
ATOM 572 O O . LYS A 1 76 ? 2.656 7.829 -19.293 1.00 92.06 76 LYS A O 1
ATOM 577 N N . PRO A 1 77 ? 2.455 8.593 -21.405 1.00 95.44 77 PRO A N 1
ATOM 578 C CA . PRO A 1 77 ? 0.991 8.646 -21.369 1.00 95.44 77 PRO A CA 1
ATOM 579 C C . PRO A 1 77 ? 0.343 7.293 -21.054 1.00 95.44 77 PRO A C 1
ATOM 581 O O . PRO A 1 77 ? -0.469 7.225 -20.139 1.00 95.44 77 PRO A O 1
ATOM 584 N N . ALA A 1 78 ? 0.778 6.211 -21.711 1.00 94.44 78 ALA A N 1
ATOM 585 C CA . ALA A 1 78 ? 0.234 4.870 -21.478 1.00 94.44 78 ALA A CA 1
ATOM 586 C C . ALA A 1 78 ? 0.462 4.381 -20.034 1.00 94.44 78 ALA A C 1
ATOM 588 O O . ALA A 1 78 ? -0.419 3.772 -19.429 1.00 94.44 78 ALA A O 1
ATOM 589 N N . THR A 1 79 ? 1.630 4.691 -19.455 1.00 93.44 79 THR A N 1
ATOM 590 C CA . THR A 1 79 ? 1.934 4.389 -18.044 1.00 93.44 79 THR A CA 1
ATOM 591 C C . THR A 1 79 ? 0.984 5.132 -17.106 1.00 93.44 79 THR A C 1
ATOM 593 O O . THR A 1 79 ? 0.457 4.538 -16.168 1.00 93.44 79 THR A O 1
ATOM 596 N N . LEU A 1 80 ? 0.776 6.432 -17.346 1.00 94.25 80 LEU A N 1
ATOM 597 C CA . LEU A 1 80 ? -0.086 7.270 -16.510 1.00 94.25 80 LEU A CA 1
ATOM 598 C C . LEU A 1 80 ? -1.547 6.825 -16.587 1.00 94.25 80 LEU A C 1
ATOM 600 O O . LEU A 1 80 ? -2.214 6.753 -15.561 1.00 94.25 80 LEU A O 1
ATOM 604 N N . GLU A 1 81 ? -2.024 6.497 -17.785 1.00 95.81 81 GLU A N 1
ATOM 605 C CA . GLU A 1 81 ? -3.388 6.029 -18.003 1.00 95.81 81 GLU A CA 1
ATOM 606 C C . GLU A 1 81 ? -3.648 4.692 -17.300 1.00 95.81 81 GLU A C 1
ATOM 608 O O . GLU A 1 81 ? -4.613 4.575 -16.546 1.00 95.81 81 GLU A O 1
ATOM 613 N N . ARG A 1 82 ? -2.770 3.697 -17.487 1.00 95.81 82 ARG A N 1
ATOM 614 C CA . ARG A 1 82 ? -2.933 2.378 -16.860 1.00 95.81 82 ARG A CA 1
ATOM 615 C C . ARG A 1 82 ? -2.902 2.465 -15.335 1.00 95.81 82 ARG A C 1
ATOM 617 O O . ARG A 1 82 ? -3.811 1.951 -14.689 1.00 95.81 82 ARG A O 1
ATOM 624 N N . ALA A 1 83 ? -1.911 3.165 -14.781 1.00 96.88 83 ALA A N 1
ATOM 625 C CA . ALA A 1 83 ? -1.817 3.382 -13.340 1.00 96.88 83 ALA A CA 1
ATOM 626 C C . ALA A 1 83 ? -3.023 4.170 -12.802 1.00 96.88 83 ALA A C 1
ATOM 628 O O . ALA A 1 83 ? -3.442 3.966 -11.667 1.00 96.88 83 ALA A O 1
ATOM 629 N N . GLY A 1 84 ? -3.590 5.067 -13.616 1.00 97.50 84 GLY A N 1
ATOM 630 C CA . GLY A 1 84 ? -4.774 5.847 -13.269 1.00 97.50 84 GLY A CA 1
ATOM 631 C C . GLY A 1 84 ? -6.023 4.984 -13.139 1.00 97.50 84 GLY A C 1
ATOM 632 O O . GLY A 1 84 ? -6.760 5.150 -12.173 1.00 97.50 84 GLY A O 1
ATOM 633 N N . ARG A 1 85 ? -6.235 4.036 -14.062 1.00 96.56 85 ARG A N 1
ATOM 634 C CA . ARG A 1 85 ? -7.354 3.079 -13.988 1.00 96.56 85 ARG A CA 1
ATOM 635 C C . ARG A 1 85 ? -7.244 2.186 -12.752 1.00 96.56 85 ARG A C 1
ATOM 637 O O . ARG A 1 85 ? -8.190 2.102 -11.982 1.00 96.56 85 ARG A O 1
ATOM 644 N N . GLU A 1 86 ? -6.064 1.612 -12.527 1.00 95.62 86 GLU A N 1
ATOM 645 C CA . GLU A 1 86 ? -5.772 0.777 -11.353 1.00 95.62 86 GLU A CA 1
ATOM 646 C C . GLU A 1 86 ? -6.040 1.541 -10.044 1.00 95.62 86 GLU A C 1
ATOM 648 O O . GLU A 1 86 ? -6.788 1.080 -9.183 1.00 95.62 86 GLU A O 1
ATOM 653 N N . ALA A 1 87 ? -5.520 2.767 -9.921 1.00 96.56 87 ALA A N 1
ATOM 654 C CA . ALA A 1 87 ? -5.765 3.611 -8.756 1.00 96.56 87 ALA A CA 1
ATOM 655 C C . ALA A 1 87 ? -7.244 4.000 -8.598 1.00 96.56 87 ALA A C 1
ATOM 657 O O . ALA A 1 87 ? -7.745 4.050 -7.477 1.00 96.56 87 ALA A O 1
ATOM 658 N N . ALA A 1 88 ? -7.950 4.272 -9.698 1.00 94.94 88 ALA A N 1
ATOM 659 C CA . ALA A 1 88 ? -9.370 4.612 -9.670 1.00 94.94 88 ALA A CA 1
ATOM 660 C C . ALA A 1 88 ? -10.243 3.448 -9.180 1.00 94.94 88 ALA A C 1
ATOM 662 O O . ALA A 1 88 ? -11.295 3.692 -8.591 1.00 94.94 88 ALA A O 1
ATOM 663 N N . ASP A 1 89 ? -9.819 2.202 -9.382 1.00 93.69 89 ASP A N 1
ATOM 664 C CA . ASP A 1 89 ? -10.506 1.034 -8.833 1.00 93.69 89 ASP A CA 1
ATOM 665 C C . ASP A 1 89 ? -10.164 0.816 -7.358 1.00 93.69 89 ASP A C 1
ATOM 667 O O . ASP A 1 89 ? -11.066 0.677 -6.531 1.00 93.69 89 ASP A O 1
ATOM 671 N N . LEU A 1 90 ? -8.883 0.906 -6.997 1.00 92.62 90 LEU A N 1
ATOM 672 C CA . LEU A 1 90 ? -8.410 0.716 -5.621 1.00 92.62 90 LEU A CA 1
ATOM 673 C C . LEU A 1 90 ? -8.919 1.781 -4.639 1.00 92.62 90 LEU A C 1
ATOM 675 O O . LEU A 1 90 ? -9.208 1.489 -3.479 1.00 92.62 90 LEU A O 1
ATOM 679 N N . VAL A 1 91 ? -9.068 3.030 -5.085 1.00 90.81 91 VAL A N 1
ATOM 680 C CA . VAL A 1 91 ? -9.495 4.136 -4.210 1.00 90.81 91 VAL A CA 1
ATOM 681 C C . VAL A 1 91 ? -10.937 3.977 -3.710 1.00 90.81 91 VAL A C 1
ATOM 683 O O . VAL A 1 91 ? -11.351 4.648 -2.763 1.00 90.81 91 VAL A O 1
ATOM 686 N N . LYS A 1 92 ? -11.719 3.088 -4.336 1.00 88.50 92 LYS A N 1
ATOM 687 C CA . LYS A 1 92 ? -13.115 2.812 -3.977 1.00 88.50 92 LYS A CA 1
ATOM 688 C C . LYS A 1 92 ? -13.246 1.927 -2.737 1.00 88.50 92 LYS A C 1
ATOM 690 O O . LYS A 1 92 ? -14.328 1.918 -2.156 1.00 88.50 92 LYS A O 1
ATOM 695 N N . PHE A 1 93 ? -12.200 1.211 -2.330 1.00 85.50 93 PHE A N 1
ATOM 696 C CA . PHE A 1 93 ? -12.239 0.324 -1.164 1.00 85.50 93 PHE A CA 1
ATOM 697 C C . PHE A 1 93 ? -12.116 1.096 0.156 1.00 85.50 93 PHE A C 1
ATOM 699 O O . PHE A 1 93 ? -11.739 2.271 0.186 1.00 85.50 93 PHE A O 1
ATOM 706 N N . ASN A 1 94 ? -12.455 0.438 1.268 1.00 77.69 94 ASN A N 1
ATOM 707 C CA . ASN A 1 94 ? -12.231 1.011 2.591 1.00 77.69 94 ASN A CA 1
ATOM 708 C C . ASN A 1 94 ? -10.726 1.216 2.823 1.00 77.69 94 ASN A C 1
ATOM 710 O O . ASN A 1 94 ? -9.934 0.366 2.431 1.00 77.69 94 ASN A O 1
ATOM 714 N N . PHE A 1 95 ? -10.334 2.349 3.411 1.00 78.75 95 PHE A N 1
ATOM 715 C CA . PHE A 1 95 ? -8.933 2.805 3.465 1.00 78.75 95 PHE A CA 1
ATOM 716 C C . PHE A 1 95 ? -8.235 2.944 2.099 1.00 78.75 95 PHE A C 1
ATOM 718 O O . PHE A 1 95 ? -7.019 3.115 2.051 1.00 78.75 95 PHE A O 1
ATOM 725 N N . GLY A 1 96 ? -8.968 2.906 0.980 1.00 87.25 96 GLY A N 1
ATOM 726 C CA . GLY A 1 96 ? -8.400 2.986 -0.366 1.00 87.25 96 GLY A CA 1
ATOM 727 C C . GLY A 1 96 ? -7.531 4.231 -0.599 1.00 87.25 96 GLY A C 1
ATOM 728 O O . GLY A 1 96 ? -6.381 4.085 -1.021 1.00 87.25 96 GLY A O 1
ATOM 729 N N . PRO A 1 97 ? -8.014 5.455 -0.297 1.00 87.50 97 PRO A N 1
ATOM 730 C CA . PRO A 1 97 ? -7.205 6.670 -0.399 1.00 87.50 97 PRO A CA 1
ATOM 731 C C . PRO A 1 97 ? -5.941 6.625 0.468 1.00 87.50 97 PRO A C 1
ATOM 733 O O . PRO A 1 97 ? -4.858 7.002 0.015 1.00 87.50 97 PRO A O 1
ATOM 736 N N . GLU A 1 98 ? -6.042 6.146 1.706 1.00 84.69 98 GLU A N 1
ATOM 737 C CA . GLU A 1 98 ? -4.914 6.075 2.628 1.00 84.69 98 GLU A CA 1
ATOM 738 C C . GLU A 1 98 ? -3.880 5.023 2.193 1.00 84.69 98 GLU A C 1
ATOM 740 O O . GLU A 1 98 ? -2.683 5.318 2.184 1.00 84.69 98 GLU A O 1
ATOM 745 N N . MET A 1 99 ? -4.323 3.844 1.745 1.00 89.50 99 MET A N 1
ATOM 746 C CA . MET A 1 99 ? -3.469 2.803 1.161 1.00 89.50 99 MET A CA 1
ATOM 747 C C . MET A 1 99 ? -2.727 3.330 -0.068 1.00 89.50 99 MET A C 1
ATOM 749 O O . MET A 1 99 ? -1.500 3.247 -0.135 1.00 89.50 99 MET A O 1
ATOM 753 N N . LEU A 1 100 ? -3.443 3.938 -1.020 1.00 91.75 100 LEU A N 1
ATOM 754 C CA . LEU A 1 100 ? -2.840 4.519 -2.222 1.00 91.75 100 LEU A CA 1
ATOM 755 C C . LEU A 1 100 ? -1.867 5.655 -1.899 1.00 91.75 100 LEU A C 1
ATOM 757 O O . LEU A 1 100 ? -0.849 5.797 -2.579 1.00 91.75 100 LEU A O 1
ATOM 761 N N . THR A 1 101 ? -2.139 6.438 -0.853 1.00 88.75 101 THR A N 1
ATOM 762 C CA . THR A 1 101 ? -1.215 7.472 -0.372 1.00 88.75 101 THR A CA 1
ATOM 763 C C . THR A 1 101 ? 0.099 6.848 0.090 1.00 88.75 101 THR A C 1
ATOM 765 O O . THR A 1 101 ? 1.163 7.250 -0.385 1.00 88.75 101 THR A O 1
ATOM 768 N N . THR A 1 102 ? 0.042 5.841 0.966 1.00 88.94 102 THR A N 1
ATOM 769 C CA . THR A 1 102 ? 1.238 5.181 1.508 1.00 88.94 102 THR A CA 1
ATOM 770 C C . THR A 1 102 ? 2.003 4.408 0.429 1.00 88.94 102 THR A C 1
ATOM 772 O O . THR A 1 102 ? 3.207 4.618 0.262 1.00 88.94 102 THR A O 1
ATOM 775 N N . ILE A 1 103 ? 1.320 3.576 -0.366 1.00 96.44 103 ILE A N 1
ATOM 776 C CA . ILE A 1 103 ? 1.930 2.825 -1.479 1.00 96.44 103 ILE A CA 1
ATOM 777 C C . ILE A 1 103 ? 2.547 3.799 -2.486 1.00 96.44 103 ILE A C 1
ATOM 779 O O . ILE A 1 103 ? 3.708 3.661 -2.882 1.00 96.44 103 ILE A O 1
ATOM 783 N N . GLY A 1 104 ? 1.790 4.828 -2.872 1.00 93.75 104 GLY A N 1
ATOM 784 C CA . GLY A 1 104 ? 2.219 5.816 -3.848 1.00 93.75 104 GLY A CA 1
ATOM 785 C C . GLY A 1 104 ? 3.435 6.615 -3.386 1.00 93.75 104 GLY A C 1
ATOM 786 O O . GLY A 1 104 ? 4.361 6.841 -4.175 1.00 93.75 104 GLY A O 1
ATOM 787 N N . TYR A 1 105 ? 3.478 7.001 -2.107 1.00 91.69 105 TYR A N 1
ATOM 788 C CA . TYR A 1 105 ? 4.646 7.627 -1.491 1.00 91.69 105 TYR A CA 1
ATOM 789 C C . TYR A 1 105 ? 5.883 6.734 -1.636 1.00 91.69 105 TYR A C 1
ATOM 791 O O . TYR A 1 105 ? 6.871 7.176 -2.236 1.00 91.69 105 TYR A O 1
ATOM 799 N N . MET A 1 106 ? 5.802 5.475 -1.195 1.00 95.50 106 MET A N 1
ATOM 800 C CA . MET A 1 106 ? 6.918 4.524 -1.240 1.00 95.50 106 MET A CA 1
ATOM 801 C C . MET A 1 106 ? 7.420 4.282 -2.665 1.00 95.50 106 MET A C 1
ATOM 803 O O . MET A 1 106 ? 8.611 4.458 -2.940 1.00 95.50 106 MET A O 1
ATOM 807 N N . TYR A 1 107 ? 6.515 3.979 -3.597 1.00 97.88 107 TYR A N 1
ATOM 808 C CA . TYR A 1 107 ? 6.850 3.755 -5.006 1.00 97.88 107 TYR A CA 1
ATOM 809 C C . TYR A 1 107 ? 7.505 4.989 -5.634 1.00 97.88 107 TYR A C 1
ATOM 811 O O . TYR A 1 107 ? 8.536 4.888 -6.304 1.00 97.88 107 TYR A O 1
ATOM 819 N N . SER A 1 108 ? 6.952 6.182 -5.381 1.00 91.81 108 SER A N 1
ATOM 820 C CA . SER A 1 108 ? 7.484 7.422 -5.950 1.00 91.81 108 SER A CA 1
ATOM 821 C C . SER A 1 108 ? 8.863 7.786 -5.400 1.00 91.81 108 SER A C 1
ATOM 823 O O . SER A 1 108 ? 9.738 8.189 -6.170 1.00 91.81 108 SER A O 1
ATOM 825 N N . ARG A 1 109 ? 9.069 7.623 -4.086 1.00 91.31 109 ARG A N 1
ATOM 826 C CA . ARG A 1 109 ? 10.319 7.942 -3.391 1.00 91.31 109 ARG A CA 1
ATOM 827 C C . ARG A 1 109 ? 11.431 6.988 -3.807 1.00 91.31 109 ARG A C 1
ATOM 829 O O . ARG A 1 109 ? 12.505 7.450 -4.193 1.00 91.31 109 ARG A O 1
ATOM 836 N N . ILE A 1 110 ? 11.179 5.681 -3.759 1.00 93.62 110 ILE A N 1
ATOM 837 C CA . ILE A 1 110 ? 12.189 4.671 -4.091 1.00 93.62 110 ILE A CA 1
ATOM 838 C C . ILE A 1 110 ? 12.471 4.680 -5.592 1.00 93.62 110 ILE A C 1
ATOM 840 O O . ILE A 1 110 ? 13.631 4.759 -5.982 1.00 93.62 110 ILE A O 1
ATOM 844 N N . GLY A 1 111 ? 11.439 4.727 -6.441 1.00 94.25 111 GLY A N 1
ATOM 845 C CA . GLY A 1 111 ? 11.626 4.836 -7.888 1.00 94.25 111 GLY A CA 1
ATOM 846 C C . GLY A 1 111 ? 12.434 6.077 -8.285 1.00 94.25 111 GLY A C 1
ATOM 847 O O . GLY A 1 111 ? 13.318 5.997 -9.134 1.00 94.25 111 GLY A O 1
ATOM 848 N N . ALA A 1 112 ? 12.204 7.227 -7.636 1.00 89.38 112 ALA A N 1
ATOM 849 C CA . ALA A 1 112 ? 13.011 8.428 -7.865 1.00 89.38 112 ALA A CA 1
ATOM 850 C C . ALA A 1 112 ? 14.463 8.280 -7.387 1.00 89.38 112 ALA A C 1
ATOM 852 O O . ALA A 1 112 ? 15.369 8.690 -8.112 1.00 89.38 112 ALA A O 1
ATOM 853 N N . ARG A 1 113 ? 14.683 7.692 -6.203 1.00 87.81 113 ARG A N 1
ATOM 854 C CA . ARG A 1 113 ? 16.022 7.409 -5.662 1.00 87.81 113 ARG A CA 1
ATOM 855 C C . ARG A 1 113 ? 16.821 6.517 -6.611 1.00 87.81 113 ARG A C 1
ATOM 857 O O . ARG A 1 113 ? 17.961 6.835 -6.926 1.00 87.81 113 ARG A O 1
ATOM 864 N N . GLU A 1 114 ? 16.213 5.437 -7.087 1.00 86.94 114 GLU A N 1
ATOM 865 C CA . GLU A 1 114 ? 16.851 4.438 -7.948 1.00 86.94 114 GLU A CA 1
ATOM 866 C C . GLU A 1 114 ? 17.076 4.959 -9.376 1.00 86.94 114 GLU A C 1
ATOM 868 O O . GLU A 1 114 ? 18.166 4.800 -9.921 1.00 86.94 114 GLU A O 1
ATOM 873 N N . ALA A 1 115 ? 16.116 5.696 -9.949 1.00 84.00 115 ALA A N 1
ATOM 874 C CA . ALA A 1 115 ? 16.298 6.358 -11.245 1.00 84.00 115 ALA A CA 1
ATOM 875 C C . ALA A 1 115 ? 17.367 7.470 -11.201 1.00 84.00 115 ALA A C 1
ATOM 877 O O . ALA A 1 115 ? 18.009 7.761 -12.210 1.00 84.00 115 ALA A O 1
ATOM 878 N N . GLY A 1 116 ? 17.565 8.097 -10.036 1.00 72.25 116 GLY A N 1
ATOM 879 C CA . GLY A 1 116 ? 18.546 9.160 -9.815 1.00 72.25 116 GLY A CA 1
ATOM 880 C C . GLY A 1 116 ? 19.991 8.682 -9.638 1.00 72.25 116 GLY A C 1
ATOM 881 O O . GLY A 1 116 ? 20.897 9.508 -9.728 1.00 72.25 116 GLY A O 1
ATOM 882 N N . LYS A 1 117 ? 20.240 7.374 -9.445 1.00 67.69 117 LYS A N 1
ATOM 883 C CA . LYS A 1 117 ? 21.586 6.814 -9.190 1.00 67.69 117 LYS A CA 1
ATOM 884 C C . LYS A 1 117 ? 22.616 7.105 -10.296 1.00 67.69 117 LYS A C 1
ATOM 886 O O . LYS A 1 117 ? 23.812 7.075 -10.028 1.00 67.69 117 LYS A O 1
ATOM 891 N N . ASN A 1 118 ? 22.172 7.432 -11.514 1.00 52.34 118 ASN A N 1
ATOM 892 C CA . ASN A 1 118 ? 23.046 7.730 -12.656 1.00 52.34 118 ASN A CA 1
ATOM 893 C C . ASN A 1 118 ? 23.335 9.234 -12.867 1.00 52.34 118 ASN A C 1
ATOM 895 O O . ASN A 1 118 ? 24.143 9.573 -13.734 1.00 52.34 118 ASN A O 1
ATOM 899 N N . LEU A 1 119 ? 22.750 10.142 -12.068 1.00 52.06 119 LEU A N 1
ATOM 900 C CA . LEU A 1 119 ? 23.220 11.532 -11.958 1.00 52.06 119 LEU A CA 1
ATOM 901 C C . LEU A 1 119 ? 24.408 11.548 -10.983 1.00 52.06 119 LEU A C 1
ATOM 903 O O . LEU A 1 119 ? 24.220 11.715 -9.784 1.00 52.06 119 LEU A O 1
ATOM 907 N N . LYS A 1 120 ? 25.623 11.327 -11.492 1.00 48.06 120 LYS A N 1
ATOM 908 C CA . LYS A 1 120 ? 26.888 11.047 -10.768 1.00 48.06 120 LYS A CA 1
ATOM 909 C C . LYS A 1 120 ? 27.315 11.989 -9.598 1.00 48.06 120 LYS A C 1
ATOM 911 O O . LYS A 1 120 ? 28.420 11.825 -9.097 1.00 48.06 120 LYS A O 1
ATOM 916 N N . THR A 1 121 ? 26.521 12.960 -9.137 1.00 49.16 121 THR A N 1
ATOM 917 C CA . THR A 1 121 ? 26.965 14.112 -8.316 1.00 49.16 121 THR A CA 1
ATOM 918 C C . THR A 1 121 ? 25.834 14.787 -7.507 1.00 49.16 121 THR A C 1
ATOM 920 O O . THR A 1 121 ? 25.538 15.961 -7.714 1.00 49.16 121 THR A O 1
ATOM 923 N N . LEU A 1 122 ? 25.190 14.105 -6.558 1.00 51.34 122 LEU A N 1
ATOM 924 C CA . LEU A 1 122 ? 24.317 14.765 -5.562 1.00 51.34 122 LEU A CA 1
ATOM 925 C C . LEU A 1 122 ? 24.861 14.483 -4.158 1.00 51.34 122 LEU A C 1
ATOM 927 O O . LEU A 1 122 ? 24.329 13.689 -3.385 1.00 51.34 122 LEU A O 1
ATOM 931 N N . GLY A 1 123 ? 26.030 15.083 -3.913 1.00 45.50 123 GLY A N 1
ATOM 932 C CA . GLY A 1 123 ? 26.890 14.857 -2.759 1.00 45.50 123 GLY A CA 1
ATOM 933 C C . GLY A 1 123 ? 26.253 15.235 -1.429 1.00 45.50 123 GLY A C 1
ATOM 934 O O . GLY A 1 123 ? 25.469 16.171 -1.375 1.00 45.50 123 GLY A O 1
ATOM 935 N N . VAL A 1 124 ? 26.636 14.484 -0.390 1.00 49.03 124 VAL A N 1
ATOM 936 C CA . VAL A 1 124 ? 26.604 14.737 1.070 1.00 49.03 124 VAL A CA 1
ATOM 937 C C . VAL A 1 124 ? 25.301 15.300 1.687 1.00 49.03 124 VAL A C 1
ATOM 939 O O . VAL A 1 124 ? 24.840 14.756 2.685 1.00 49.03 124 VAL A O 1
ATOM 942 N N . GLY A 1 125 ? 24.638 16.294 1.097 1.00 47.19 125 GLY A N 1
ATOM 943 C CA . GLY A 1 125 ? 23.366 16.872 1.543 1.00 47.19 125 GLY A CA 1
ATOM 944 C C . GLY A 1 125 ? 22.175 15.903 1.539 1.00 47.19 125 GLY A C 1
ATOM 945 O O . GLY A 1 125 ? 21.404 15.899 2.491 1.00 47.19 125 GLY A O 1
ATOM 946 N N . PHE A 1 126 ? 22.039 15.013 0.544 1.00 45.84 126 PHE A N 1
ATOM 947 C CA . PHE A 1 126 ? 20.938 14.025 0.537 1.00 45.84 126 PHE A CA 1
ATOM 948 C C . PHE A 1 126 ? 21.163 12.869 1.530 1.00 45.84 126 PHE A C 1
ATOM 950 O O . PHE A 1 126 ? 20.211 12.305 2.076 1.00 45.84 126 PHE A O 1
ATOM 957 N N . VAL A 1 127 ? 22.432 12.529 1.790 1.00 49.47 127 VAL A N 1
ATOM 958 C CA . VAL A 1 127 ? 22.818 11.532 2.800 1.00 49.47 127 VAL A CA 1
ATOM 959 C C . VAL A 1 127 ? 22.526 12.068 4.200 1.00 49.47 127 VAL A C 1
ATOM 961 O O . VAL A 1 127 ? 21.959 11.336 5.005 1.00 49.47 127 VAL A O 1
ATOM 964 N N . TRP A 1 128 ? 22.806 13.349 4.469 1.00 42.00 128 TRP A N 1
ATOM 965 C CA . TRP A 1 128 ? 22.467 13.980 5.748 1.00 42.00 128 TRP A CA 1
ATOM 966 C C . TRP A 1 128 ? 20.946 14.025 5.992 1.00 42.00 128 TRP A C 1
ATOM 968 O O . TRP A 1 128 ? 20.479 13.644 7.062 1.00 42.00 128 TRP A O 1
ATOM 978 N N . GLU A 1 129 ? 20.133 14.374 4.992 1.00 49.97 129 GLU A N 1
ATOM 979 C CA . GLU A 1 129 ? 18.668 14.371 5.157 1.00 49.97 129 GLU A CA 1
ATOM 980 C C . GLU A 1 129 ? 18.108 12.947 5.373 1.00 49.97 129 GLU A C 1
ATOM 982 O O . GLU A 1 129 ? 17.215 12.735 6.195 1.00 49.97 129 GLU A O 1
ATOM 987 N N . SER A 1 130 ? 18.684 11.944 4.694 1.00 50.50 130 SER A N 1
ATOM 988 C CA . SER A 1 130 ? 18.317 10.531 4.876 1.00 50.50 130 SER A CA 1
ATOM 989 C C . SER A 1 130 ? 18.744 9.986 6.246 1.00 50.50 130 SER A C 1
ATOM 991 O O . SER A 1 130 ? 17.993 9.222 6.848 1.00 50.50 130 SER A O 1
ATOM 993 N N . LEU A 1 131 ? 19.900 10.408 6.778 1.00 46.47 131 LEU A N 1
ATOM 994 C CA . LEU A 1 131 ? 20.355 10.048 8.128 1.00 46.47 131 LEU A CA 1
ATOM 995 C C . LEU A 1 131 ? 19.524 10.721 9.227 1.00 46.47 131 LEU A C 1
ATOM 997 O O . LEU A 1 131 ? 19.231 10.085 10.236 1.00 46.47 131 LEU A O 1
ATOM 1001 N N . ARG A 1 132 ? 19.069 11.965 9.024 1.00 49.28 132 ARG A N 1
ATOM 1002 C CA . ARG A 1 132 ? 18.190 12.667 9.976 1.00 49.28 132 ARG A CA 1
ATOM 1003 C C . ARG A 1 132 ? 16.814 11.998 10.104 1.00 49.28 132 ARG A C 1
ATOM 1005 O O . ARG A 1 132 ? 16.223 12.013 11.181 1.00 49.28 132 ARG A O 1
ATOM 1012 N N . GLY A 1 133 ? 16.324 11.372 9.031 1.00 44.06 133 GLY A N 1
ATOM 1013 C CA . GLY A 1 133 ? 15.082 10.588 9.033 1.00 44.06 133 GLY A CA 1
ATOM 1014 C C . GLY A 1 133 ? 15.207 9.183 9.640 1.00 44.06 133 GLY A C 1
ATOM 1015 O O . GLY A 1 133 ? 14.197 8.579 9.989 1.00 44.06 133 GLY A O 1
ATOM 1016 N N . MET A 1 134 ? 16.430 8.667 9.808 1.00 42.19 134 MET A N 1
ATOM 1017 C CA . MET A 1 134 ? 16.713 7.288 10.236 1.00 42.19 134 MET A CA 1
ATOM 1018 C C . MET A 1 134 ? 17.056 7.178 11.737 1.00 42.19 134 MET A C 1
ATOM 1020 O O . MET A 1 134 ? 17.688 6.222 12.171 1.00 42.19 134 MET A O 1
ATOM 1024 N N . GLY A 1 135 ? 16.647 8.172 12.535 1.00 34.03 135 GLY A N 1
ATOM 1025 C CA . GLY A 1 135 ? 16.981 8.314 13.959 1.00 34.03 135 GLY A CA 1
ATOM 1026 C C . GLY A 1 135 ? 15.885 7.933 14.962 1.00 34.03 135 GLY A C 1
ATOM 1027 O O . GLY A 1 135 ? 16.006 8.296 16.123 1.00 34.03 135 GLY A O 1
ATOM 1028 N N . HIS A 1 136 ? 14.819 7.230 14.561 1.00 40.44 136 HIS A N 1
ATOM 1029 C CA . HIS A 1 136 ? 13.800 6.705 15.494 1.00 40.44 136 HIS A CA 1
ATOM 1030 C C . HIS A 1 136 ? 13.365 5.272 15.138 1.00 40.44 136 HIS A C 1
ATOM 1032 O O . HIS A 1 136 ? 12.183 4.919 15.133 1.00 40.44 136 HIS A O 1
ATOM 1038 N N . GLY A 1 137 ? 14.348 4.420 14.842 1.00 42.28 137 GLY A N 1
ATOM 1039 C CA . GLY A 1 137 ? 14.170 2.978 14.697 1.00 42.28 137 GLY A CA 1
ATOM 1040 C C . GLY A 1 137 ? 13.752 2.312 16.012 1.00 42.28 137 GLY A C 1
ATOM 1041 O O . GLY A 1 137 ? 14.582 1.887 16.802 1.00 42.28 137 GLY A O 1
ATOM 1042 N N . THR A 1 138 ? 12.435 2.200 16.194 1.00 39.44 138 THR A N 1
ATOM 1043 C CA . THR A 1 138 ? 11.722 1.070 16.817 1.00 39.44 138 THR A CA 1
ATOM 1044 C C . THR A 1 138 ? 12.011 0.726 18.284 1.00 39.44 138 THR A C 1
ATOM 1046 O O . THR A 1 138 ? 12.697 -0.245 18.588 1.00 39.44 138 THR A O 1
ATOM 1049 N N . LYS A 1 139 ? 11.292 1.404 19.192 1.00 34.25 139 LYS A N 1
ATOM 1050 C CA . LYS A 1 139 ? 10.814 0.816 20.464 1.00 34.25 139 LYS A CA 1
ATOM 1051 C C . LYS A 1 139 ? 9.294 0.555 20.461 1.00 34.25 139 LYS A C 1
ATOM 1053 O O . LYS A 1 139 ? 8.700 0.320 21.506 1.00 34.25 139 LYS A O 1
ATOM 1058 N N . THR A 1 140 ? 8.649 0.582 19.293 1.00 39.47 140 THR A N 1
ATOM 1059 C CA . THR A 1 140 ? 7.179 0.542 19.169 1.00 39.47 140 THR A CA 1
ATOM 1060 C C . THR A 1 140 ? 6.704 -0.757 18.525 1.00 39.47 140 THR A C 1
ATOM 1062 O O . THR A 1 140 ? 6.077 -0.743 17.473 1.00 39.47 140 THR A O 1
ATOM 1065 N N . THR A 1 141 ? 6.996 -1.890 19.160 1.00 43.00 141 THR A N 1
ATOM 1066 C CA . THR A 1 141 ? 6.378 -3.174 18.793 1.00 43.00 141 THR A CA 1
ATOM 1067 C C . THR A 1 141 ? 5.888 -3.894 20.042 1.00 43.00 141 THR A C 1
ATOM 1069 O O . THR A 1 141 ? 6.322 -5.000 20.298 1.00 43.00 141 THR A O 1
ATOM 1072 N N . TYR A 1 142 ? 5.012 -3.264 20.839 1.00 37.97 142 TYR A N 1
ATOM 1073 C CA . TYR A 1 142 ? 4.212 -3.969 21.863 1.00 37.97 142 TYR A CA 1
ATOM 1074 C C . TYR A 1 142 ? 2.804 -3.382 22.113 1.00 37.97 142 TYR A C 1
ATOM 1076 O O . TYR A 1 142 ? 2.106 -3.846 23.006 1.00 37.97 142 TYR A O 1
ATOM 1084 N N . ASN A 1 143 ? 2.310 -2.437 21.298 1.00 40.53 143 ASN A N 1
ATOM 1085 C CA . ASN A 1 143 ? 0.971 -1.843 21.503 1.00 40.53 143 ASN A CA 1
ATOM 1086 C C . ASN A 1 143 ? -0.142 -2.454 20.627 1.00 40.53 143 ASN A C 1
ATOM 1088 O O . ASN A 1 143 ? -1.289 -2.039 20.721 1.00 40.53 143 ASN A O 1
ATOM 1092 N N . ALA A 1 144 ? 0.160 -3.451 19.789 1.00 42.91 144 ALA A N 1
ATOM 1093 C CA . ALA A 1 144 ? -0.842 -4.126 18.953 1.00 42.91 144 ALA A CA 1
ATOM 1094 C C . ALA A 1 144 ? -1.940 -4.820 19.784 1.00 42.91 144 ALA A C 1
ATOM 1096 O O . ALA A 1 144 ? -3.113 -4.799 19.422 1.00 42.91 144 ALA A O 1
ATOM 1097 N N . VAL A 1 145 ? -1.558 -5.379 20.938 1.00 41.31 145 VAL A N 1
ATOM 1098 C CA . VAL A 1 145 ? -2.459 -6.115 21.838 1.00 41.31 145 VAL A CA 1
ATOM 1099 C C . VAL A 1 145 ? -3.402 -5.174 22.607 1.00 41.31 145 VAL A C 1
ATOM 1101 O O . VAL A 1 145 ? -4.483 -5.592 23.012 1.00 41.31 145 VAL A O 1
ATOM 1104 N N . SER A 1 146 ? -3.071 -3.883 22.760 1.00 50.16 146 SER A N 1
ATOM 1105 C CA . SER A 1 146 ? -3.905 -2.964 23.547 1.00 50.16 146 SER A CA 1
ATOM 1106 C C . SER A 1 146 ? -5.145 -2.457 22.807 1.00 50.16 146 SER A C 1
ATOM 1108 O O . SER A 1 146 ? -6.101 -2.064 23.463 1.00 50.16 146 SER A O 1
ATOM 1110 N N . GLY A 1 147 ? -5.187 -2.496 21.470 1.00 52.34 147 GLY A N 1
ATOM 1111 C CA . GLY A 1 147 ? -6.316 -1.959 20.696 1.00 52.34 147 GLY A CA 1
ATOM 1112 C C . GLY A 1 147 ? -7.628 -2.726 20.906 1.00 52.34 147 GLY A C 1
ATOM 1113 O O . GLY A 1 147 ? 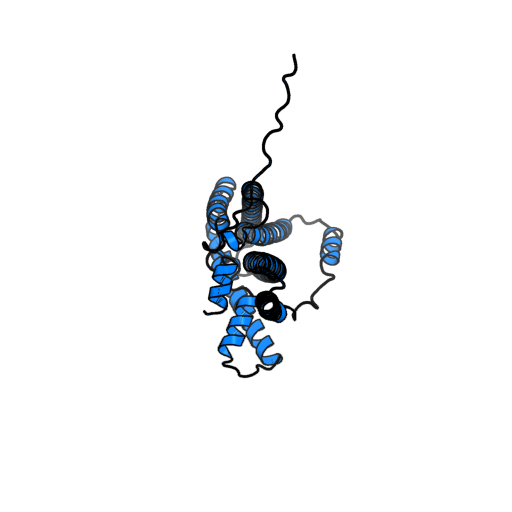-8.655 -2.123 21.213 1.00 52.34 147 GLY A O 1
ATOM 1114 N N . ALA A 1 148 ? -7.588 -4.059 20.798 1.00 49.94 148 ALA A N 1
ATOM 1115 C CA . ALA A 1 148 ? -8.762 -4.913 21.005 1.00 49.94 148 ALA A CA 1
ATOM 1116 C C . ALA A 1 148 ? -9.166 -4.990 22.487 1.00 49.94 148 ALA A C 1
ATOM 1118 O O . ALA A 1 148 ? -10.348 -4.895 22.811 1.00 49.94 148 ALA A O 1
ATOM 1119 N N . VAL A 1 149 ? -8.184 -5.086 23.392 1.00 53.41 149 VAL A N 1
ATOM 1120 C CA . VAL A 1 149 ? -8.418 -5.072 24.847 1.00 53.41 149 VAL A CA 1
ATOM 1121 C C . VAL A 1 149 ? -9.049 -3.745 25.284 1.00 53.41 149 VAL A C 1
ATOM 1123 O O . VAL A 1 149 ? -9.996 -3.750 26.067 1.00 53.41 149 VAL A O 1
ATOM 1126 N N . SER A 1 150 ? -8.594 -2.622 24.721 1.00 63.44 150 SER A N 1
ATOM 1127 C CA . SER A 1 150 ? -9.160 -1.297 24.982 1.00 63.44 150 SER A CA 1
ATOM 1128 C C . SER A 1 150 ? -10.629 -1.222 24.562 1.00 63.44 150 SER A C 1
ATOM 1130 O O . SER A 1 150 ? -11.465 -0.874 25.390 1.00 63.44 150 SER A O 1
ATOM 1132 N N . LEU A 1 151 ? -10.994 -1.643 23.343 1.00 63.38 151 LEU A N 1
ATOM 1133 C CA . LEU A 1 151 ? -12.398 -1.610 22.903 1.00 63.38 151 LEU A CA 1
ATOM 1134 C C . LEU A 1 151 ? -13.319 -2.515 23.729 1.00 63.38 151 LEU A C 1
ATOM 1136 O O . LEU A 1 151 ? -14.427 -2.097 24.055 1.00 63.38 151 LEU A O 1
ATOM 1140 N N . VAL A 1 152 ? -12.867 -3.713 24.116 1.00 65.12 152 VAL A N 1
ATOM 1141 C CA . VAL A 1 152 ? -13.644 -4.598 25.003 1.00 65.12 152 VAL A CA 1
ATOM 1142 C C . VAL A 1 152 ? -13.851 -3.948 26.372 1.00 65.12 152 VAL A C 1
ATOM 1144 O O . VAL A 1 152 ? -14.972 -3.927 26.874 1.00 65.12 152 VAL A O 1
ATOM 1147 N N . SER A 1 153 ? -12.795 -3.373 26.955 1.00 71.38 153 SER A N 1
ATOM 1148 C CA . SER A 1 153 ? -12.887 -2.691 28.252 1.00 71.38 153 SER A CA 1
ATOM 1149 C C . SER A 1 153 ? -13.788 -1.451 28.205 1.00 71.38 153 SER A C 1
ATOM 1151 O O . SER A 1 153 ? -14.588 -1.240 29.113 1.00 71.38 153 SER A O 1
ATOM 1153 N N . ILE A 1 154 ? -13.737 -0.683 27.111 1.00 76.56 154 ILE A N 1
ATOM 1154 C CA . ILE A 1 154 ? -14.612 0.471 26.875 1.00 76.56 154 ILE A CA 1
ATOM 1155 C C . ILE A 1 154 ? -16.065 0.011 26.727 1.00 76.56 154 ILE A C 1
ATOM 1157 O O . ILE A 1 154 ? -16.952 0.606 27.327 1.00 76.56 154 ILE A O 1
ATOM 1161 N N . GLY A 1 155 ? -16.319 -1.066 25.977 1.00 74.50 155 GLY A N 1
ATOM 1162 C CA . GLY A 1 155 ? -17.662 -1.623 25.822 1.00 74.50 155 GLY A CA 1
ATOM 1163 C C . GLY A 1 155 ? -18.259 -2.095 27.150 1.00 74.50 155 GLY A C 1
ATOM 1164 O O . GLY A 1 155 ? -19.415 -1.807 27.444 1.00 74.50 155 GLY A O 1
ATOM 1165 N N . GLN A 1 156 ? -17.461 -2.761 27.990 1.00 81.19 156 GLN A N 1
ATOM 1166 C CA . GLN A 1 156 ? -17.882 -3.179 29.333 1.00 81.19 156 GLN A CA 1
ATOM 1167 C C . GLN A 1 156 ? -18.208 -1.986 30.242 1.00 81.19 156 GLN A C 1
ATOM 1169 O O . GLN A 1 156 ? -19.179 -2.040 31.000 1.00 81.19 156 GLN A O 1
ATOM 1174 N N . GLU A 1 157 ? -17.420 -0.914 30.160 1.00 82.94 157 GLU A N 1
ATOM 1175 C CA . GLU A 1 157 ? -17.645 0.309 30.931 1.00 82.94 157 GLU A CA 1
ATOM 1176 C C . GLU A 1 157 ? -18.911 1.048 30.471 1.00 82.94 157 GLU A C 1
ATOM 1178 O O . GLU A 1 157 ? -19.759 1.385 31.298 1.00 82.94 157 GLU A O 1
ATOM 1183 N N . LEU A 1 158 ? -19.113 1.208 29.159 1.00 84.00 158 LEU A N 1
ATOM 1184 C CA . LEU A 1 158 ? -20.340 1.794 28.606 1.00 84.00 158 LEU A CA 1
ATOM 1185 C C . LEU A 1 158 ? -21.576 0.963 28.977 1.00 84.00 158 LEU A C 1
ATOM 1187 O O . LEU A 1 158 ? -22.592 1.524 29.380 1.00 84.00 158 LEU A O 1
ATOM 1191 N N . GLN A 1 159 ? -21.483 -0.370 28.936 1.00 83.06 159 GLN A N 1
ATOM 1192 C CA . GLN A 1 159 ? -22.574 -1.253 29.359 1.00 83.06 159 GLN A CA 1
ATOM 1193 C C . GLN A 1 159 ? -22.918 -1.081 30.845 1.00 83.06 159 GLN A C 1
ATOM 1195 O O . GLN A 1 159 ? -24.092 -1.105 31.217 1.00 83.06 159 GLN A O 1
ATOM 1200 N N . LYS A 1 160 ? -21.916 -0.891 31.713 1.00 87.88 160 LYS A N 1
ATOM 1201 C CA . LYS A 1 160 ? -22.150 -0.585 33.131 1.00 87.88 160 LYS A CA 1
ATOM 1202 C C . LYS A 1 160 ? -22.869 0.747 33.314 1.00 87.88 160 LYS A C 1
ATOM 1204 O O . LYS A 1 160 ? -23.810 0.802 34.100 1.00 87.88 160 LYS A O 1
ATOM 1209 N N . GLN A 1 161 ? -22.443 1.785 32.598 1.00 85.12 161 GLN A N 1
ATOM 1210 C CA . GLN A 1 161 ? -23.047 3.117 32.676 1.00 85.12 161 GLN A CA 1
ATOM 1211 C C . GLN A 1 161 ? -24.479 3.142 32.126 1.00 85.12 161 GLN A C 1
ATOM 1213 O O . GLN A 1 161 ? -25.334 3.841 32.667 1.00 85.12 161 GLN A O 1
ATOM 1218 N N . LEU A 1 162 ? -24.768 2.333 31.104 1.00 86.31 162 LEU A N 1
ATOM 1219 C CA . LEU A 1 162 ? -26.131 2.093 30.628 1.00 86.31 162 LEU A CA 1
ATOM 1220 C C . LEU A 1 162 ? -26.991 1.433 31.707 1.00 86.31 162 LEU A C 1
ATOM 1222 O O . LEU A 1 162 ? -28.073 1.917 32.028 1.00 86.31 162 LEU A O 1
ATOM 1226 N N . ASN A 1 163 ? -26.494 0.346 32.302 1.00 88.19 163 ASN A N 1
ATOM 1227 C CA . ASN A 1 163 ? -27.229 -0.406 33.319 1.00 88.19 163 ASN A CA 1
ATOM 1228 C C . ASN A 1 163 ? -27.476 0.412 34.600 1.00 88.19 163 ASN A C 1
ATOM 1230 O O . ASN A 1 163 ? -28.449 0.154 35.304 1.00 88.19 163 ASN A O 1
ATOM 1234 N N . SER A 1 164 ? -26.611 1.381 34.917 1.00 91.00 164 SER A N 1
ATOM 1235 C CA . SER A 1 164 ? -26.802 2.300 36.045 1.00 91.00 164 SER A CA 1
ATOM 1236 C C . SER A 1 164 ? -27.695 3.504 35.722 1.00 91.00 164 SER A C 1
ATOM 1238 O O . SER A 1 164 ? -27.981 4.294 36.620 1.00 91.00 164 SER A O 1
ATOM 1240 N N . GLY A 1 165 ? -28.130 3.664 34.466 1.00 87.31 165 GLY A N 1
ATOM 1241 C CA . GLY A 1 165 ? -28.906 4.816 34.002 1.00 87.31 165 GLY A CA 1
ATOM 1242 C C . GLY A 1 165 ? -28.099 6.114 33.883 1.00 87.31 165 GLY A C 1
ATOM 1243 O O . GLY A 1 165 ? -28.692 7.183 33.768 1.00 87.31 165 GLY A O 1
ATOM 1244 N N . ALA A 1 166 ? -26.763 6.043 33.927 1.00 88.25 166 ALA A N 1
ATOM 1245 C CA . ALA A 1 166 ? -25.882 7.211 33.849 1.00 88.25 166 ALA A CA 1
ATOM 1246 C C . ALA A 1 166 ? -25.783 7.800 32.432 1.00 88.25 166 ALA A C 1
ATOM 1248 O O . ALA A 1 166 ? -25.495 8.986 32.285 1.00 88.25 166 ALA A O 1
ATOM 1249 N N . ILE A 1 167 ? -26.016 6.982 31.402 1.00 88.25 167 ILE A N 1
ATOM 1250 C CA . ILE A 1 167 ? -26.033 7.391 29.992 1.00 88.25 167 ILE A CA 1
ATOM 1251 C C . ILE A 1 167 ? -27.223 6.754 29.272 1.00 88.25 167 ILE A C 1
ATOM 1253 O O . ILE A 1 167 ? -27.690 5.682 29.664 1.00 88.25 167 ILE A O 1
ATOM 1257 N N . SER A 1 168 ? -27.717 7.405 28.216 1.00 90.75 168 SER A N 1
ATOM 1258 C CA . SER A 1 168 ? -28.751 6.823 27.358 1.00 90.75 168 SER A CA 1
ATOM 1259 C C . SER A 1 168 ? -28.160 5.778 26.404 1.00 90.75 168 SER A C 1
ATOM 1261 O O . SER A 1 168 ? -26.956 5.769 26.137 1.00 90.75 168 SER A O 1
ATOM 1263 N N . GLN A 1 169 ? -29.015 4.918 25.841 1.00 82.88 169 GLN A N 1
ATOM 1264 C CA . GLN A 1 169 ? -28.605 3.968 24.801 1.00 82.88 169 GLN A CA 1
ATOM 1265 C C . GLN A 1 169 ? -27.957 4.679 23.603 1.00 82.88 169 GLN A C 1
ATOM 1267 O O . GLN A 1 169 ? -26.909 4.250 23.126 1.00 82.88 169 GLN A O 1
ATOM 1272 N N . GLN A 1 170 ? -28.537 5.802 23.171 1.00 82.00 170 GLN A N 1
ATOM 1273 C CA . GLN A 1 170 ? -28.025 6.592 22.054 1.00 82.00 170 GLN A CA 1
ATOM 1274 C C . GLN A 1 170 ? -26.636 7.179 22.356 1.00 82.00 170 GLN A C 1
ATOM 1276 O O . GLN A 1 170 ? -25.754 7.150 21.496 1.00 82.00 170 GLN A O 1
ATOM 1281 N N . ASP A 1 171 ? -26.410 7.659 23.582 1.00 82.62 171 ASP A N 1
ATOM 1282 C CA . ASP A 1 171 ? -25.109 8.201 23.990 1.00 82.62 171 ASP A CA 1
ATOM 1283 C C . ASP A 1 171 ? -24.037 7.111 24.055 1.00 82.62 171 ASP A C 1
ATOM 1285 O O . ASP A 1 171 ? -22.910 7.320 23.605 1.00 82.62 171 ASP A O 1
ATOM 1289 N N . ALA A 1 172 ? -24.378 5.927 24.569 1.00 79.81 172 ALA A N 1
ATOM 1290 C CA . ALA A 1 172 ? -23.450 4.802 24.610 1.00 79.81 172 ALA A CA 1
ATOM 1291 C C . ALA A 1 172 ? -23.045 4.335 23.207 1.00 79.81 172 ALA A C 1
ATOM 1293 O O . ALA A 1 172 ? -21.864 4.083 22.962 1.00 79.81 172 ALA A O 1
ATOM 1294 N N . GLU A 1 173 ? -23.998 4.267 22.274 1.00 74.94 173 GLU A N 1
ATOM 1295 C CA . GLU A 1 173 ? -23.730 3.936 20.873 1.00 74.94 173 GLU A CA 1
ATOM 1296 C C . GLU A 1 173 ? -22.803 4.975 20.225 1.00 74.94 173 GLU A C 1
ATOM 1298 O O . GLU A 1 173 ? -21.782 4.612 19.633 1.00 74.94 173 GLU A O 1
ATOM 1303 N N . ALA A 1 174 ? -23.085 6.270 20.401 1.00 75.12 174 ALA A N 1
ATOM 1304 C CA . ALA A 1 174 ? -22.249 7.345 19.869 1.00 75.12 174 ALA A CA 1
ATOM 1305 C C . ALA A 1 174 ? -20.822 7.327 20.454 1.00 75.12 174 ALA A C 1
ATOM 1307 O O . ALA A 1 174 ? -19.838 7.462 19.718 1.00 75.12 174 ALA A O 1
ATOM 1308 N N . LEU A 1 175 ? -20.688 7.110 21.767 1.00 78.31 175 LEU A N 1
ATOM 1309 C CA . LEU A 1 175 ? -19.391 6.984 22.436 1.00 78.31 175 LEU A CA 1
ATOM 1310 C C . LEU A 1 175 ? -18.614 5.767 21.925 1.00 78.31 175 LEU A C 1
ATOM 1312 O O . LEU A 1 175 ? -17.419 5.879 21.633 1.00 78.31 175 LEU A O 1
ATOM 1316 N N . MET A 1 176 ? -19.278 4.622 21.762 1.00 76.94 176 MET A N 1
ATOM 1317 C CA . MET A 1 176 ? -18.659 3.403 21.248 1.00 76.94 176 MET A CA 1
ATOM 1318 C C . MET A 1 176 ? -18.140 3.593 19.817 1.00 76.94 176 MET A C 1
ATOM 1320 O O . MET A 1 176 ? -16.996 3.225 19.536 1.00 76.94 176 MET A O 1
ATOM 1324 N N . VAL A 1 177 ? -18.920 4.238 18.939 1.00 74.69 177 VAL A N 1
ATOM 1325 C CA . VAL A 1 177 ? -18.493 4.597 17.574 1.00 74.69 177 VAL A CA 1
ATOM 1326 C C . VAL A 1 177 ? -17.261 5.505 17.612 1.00 74.69 177 VAL A C 1
ATOM 1328 O O . VAL A 1 177 ? -16.249 5.196 16.979 1.00 74.69 177 VAL A O 1
ATOM 1331 N N . GLY A 1 178 ? -17.282 6.569 18.420 1.00 72.44 178 GLY A N 1
ATOM 1332 C CA . GLY A 1 178 ? -16.145 7.486 18.540 1.00 72.44 178 GLY A CA 1
ATOM 1333 C C . GLY A 1 178 ? -14.869 6.814 19.073 1.00 72.44 178 GLY A C 1
ATOM 1334 O O . GLY A 1 178 ? -13.756 7.123 18.634 1.00 72.44 178 GLY A O 1
ATOM 1335 N N . HIS A 1 179 ? -14.994 5.863 20.001 1.00 75.00 179 HIS A N 1
ATOM 1336 C CA . HIS A 1 179 ? -13.859 5.075 20.489 1.00 75.00 179 HIS A CA 1
ATOM 1337 C C . HIS A 1 179 ? -13.337 4.083 19.443 1.00 75.00 179 HIS A C 1
ATOM 1339 O O . HIS A 1 179 ? -12.116 3.927 19.305 1.00 75.00 179 HIS A O 1
ATOM 1345 N N . ALA A 1 180 ? -14.230 3.455 18.675 1.00 71.06 180 ALA A N 1
ATOM 1346 C CA . ALA A 1 180 ? -13.867 2.576 17.569 1.00 71.06 180 ALA A CA 1
ATOM 1347 C C . ALA A 1 180 ? -13.072 3.332 16.496 1.00 71.06 180 ALA A C 1
ATOM 1349 O O . ALA A 1 180 ? -12.004 2.874 16.089 1.00 71.06 180 ALA A O 1
ATOM 1350 N N . GLU A 1 181 ? -13.506 4.536 16.119 1.00 74.12 181 GLU A N 1
ATOM 1351 C CA . GLU A 1 181 ? -12.797 5.394 15.163 1.00 74.12 181 GLU A CA 1
ATOM 1352 C C . GLU A 1 181 ? -11.399 5.792 15.646 1.00 74.12 181 GLU A C 1
ATOM 1354 O O . GLU A 1 181 ? -10.425 5.687 14.897 1.00 74.12 181 GLU A O 1
ATOM 1359 N N . LYS A 1 182 ? -11.265 6.206 16.914 1.00 73.06 182 LYS A N 1
ATOM 1360 C CA . LYS A 1 182 ? -9.959 6.537 17.514 1.00 73.06 182 LYS A CA 1
ATOM 1361 C C . LYS A 1 182 ? -9.023 5.331 17.535 1.00 73.06 182 LYS A C 1
ATOM 1363 O O . LYS A 1 182 ? -7.832 5.464 17.246 1.00 73.06 182 LYS A O 1
ATOM 1368 N N . THR A 1 183 ? -9.558 4.156 17.847 1.00 73.62 183 THR A N 1
ATOM 1369 C CA . THR A 1 183 ? -8.788 2.907 17.869 1.00 73.62 183 THR A CA 1
ATOM 1370 C C . THR A 1 183 ? -8.326 2.543 16.465 1.00 73.62 183 THR A C 1
ATOM 1372 O O . THR A 1 183 ? -7.139 2.310 16.241 1.00 73.62 183 THR A O 1
ATOM 1375 N N . LEU A 1 184 ? -9.232 2.595 15.492 1.00 74.50 184 LEU A N 1
ATOM 1376 C CA . LEU A 1 184 ? -8.931 2.338 14.092 1.00 74.50 184 LEU A CA 1
ATOM 1377 C C . LEU A 1 184 ? -7.896 3.333 13.543 1.00 74.50 184 LEU A C 1
ATOM 1379 O O . LEU A 1 184 ? -6.973 2.947 12.827 1.00 74.50 184 LEU A O 1
ATOM 1383 N N . ALA A 1 185 ? -7.975 4.602 13.950 1.00 72.00 185 ALA A N 1
ATOM 1384 C CA . ALA A 1 185 ? -6.991 5.622 13.611 1.00 72.00 185 ALA A CA 1
ATOM 1385 C C . ALA A 1 185 ? -5.583 5.296 14.124 1.00 72.00 185 ALA A C 1
ATOM 1387 O O . ALA A 1 185 ? -4.604 5.565 13.423 1.00 72.00 185 ALA A O 1
ATOM 1388 N N . ALA A 1 186 ? -5.477 4.750 15.337 1.00 74.56 186 ALA A N 1
ATOM 1389 C CA . ALA A 1 186 ? -4.210 4.327 15.920 1.00 74.56 186 ALA A CA 1
ATOM 1390 C C . ALA A 1 186 ? -3.659 3.075 15.222 1.00 74.56 186 ALA A C 1
ATOM 1392 O O . ALA A 1 186 ? -2.485 3.057 14.853 1.00 74.56 186 ALA A O 1
ATOM 1393 N N . LEU A 1 187 ? -4.510 2.074 14.971 1.00 76.44 187 LEU A N 1
ATOM 1394 C CA . LEU A 1 187 ? -4.136 0.854 14.247 1.00 76.44 187 LEU A CA 1
ATOM 1395 C C . LEU A 1 187 ? -3.667 1.167 12.821 1.00 76.44 187 LEU A C 1
ATOM 1397 O O . LEU A 1 187 ? -2.657 0.628 12.377 1.00 76.44 187 LEU A O 1
ATOM 1401 N N . TRP A 1 188 ? -4.315 2.116 12.140 1.00 78.38 188 TRP A N 1
ATOM 1402 C CA . TRP A 1 188 ? -3.873 2.578 10.825 1.00 78.38 188 TRP A CA 1
ATOM 1403 C C . TRP A 1 188 ? -2.433 3.103 10.838 1.00 78.38 188 TRP A C 1
ATOM 1405 O O . TRP A 1 188 ? -1.657 2.776 9.949 1.00 78.38 188 TRP A O 1
ATOM 1415 N N . LYS A 1 189 ? -2.030 3.876 11.857 1.00 75.69 189 LYS A N 1
ATOM 1416 C CA . LYS A 1 189 ? -0.644 4.375 11.954 1.00 75.69 189 LYS A CA 1
ATOM 1417 C C . LYS A 1 189 ? 0.369 3.236 12.081 1.00 75.69 189 LYS A C 1
ATOM 1419 O O . LYS A 1 189 ? 1.465 3.336 11.537 1.00 75.69 189 LYS A O 1
ATOM 1424 N N . VAL A 1 190 ? 0.004 2.160 12.779 1.00 79.06 190 VAL A N 1
ATOM 1425 C CA . VAL A 1 190 ? 0.832 0.949 12.865 1.00 79.06 190 VAL A CA 1
ATOM 1426 C C . VAL A 1 190 ? 0.915 0.266 11.498 1.00 79.06 190 VAL A C 1
ATOM 1428 O O . VAL A 1 190 ? 2.012 -0.084 11.069 1.00 79.06 190 VAL A O 1
ATOM 1431 N N . ASN A 1 191 ? -0.210 0.160 10.784 1.00 81.75 191 ASN A N 1
ATOM 1432 C CA . ASN A 1 191 ? -0.249 -0.404 9.433 1.00 81.75 191 ASN A CA 1
ATOM 1433 C C . ASN A 1 191 ? 0.586 0.408 8.436 1.00 81.75 191 ASN A C 1
ATOM 1435 O O . ASN A 1 191 ? 1.290 -0.185 7.632 1.00 81.75 191 ASN A O 1
ATOM 1439 N N . VAL A 1 192 ? 0.587 1.743 8.512 1.00 83.06 192 VAL A N 1
ATOM 1440 C CA . VAL A 1 192 ? 1.441 2.582 7.652 1.00 83.06 192 VAL A CA 1
ATOM 1441 C C . VAL A 1 192 ? 2.915 2.225 7.837 1.00 83.06 192 VAL A C 1
ATOM 1443 O O . VAL A 1 192 ? 3.604 1.979 6.855 1.00 83.06 192 VAL A O 1
ATOM 1446 N N . LEU A 1 193 ? 3.392 2.122 9.082 1.00 82.69 193 LEU A N 1
ATOM 1447 C CA . LEU A 1 193 ? 4.788 1.758 9.354 1.00 82.69 193 LEU A CA 1
ATOM 1448 C C . LEU A 1 193 ? 5.141 0.349 8.856 1.00 82.69 193 LEU A C 1
ATOM 1450 O O . LEU A 1 193 ? 6.260 0.125 8.394 1.00 82.69 193 LEU A O 1
ATOM 1454 N N . ASP A 1 194 ? 4.212 -0.599 8.972 1.00 88.50 194 ASP A N 1
ATOM 1455 C CA . ASP A 1 194 ? 4.362 -1.952 8.429 1.00 88.50 194 ASP A CA 1
ATOM 1456 C C . ASP A 1 194 ? 4.458 -1.941 6.892 1.00 88.50 194 ASP A C 1
ATOM 1458 O O . ASP A 1 194 ? 5.405 -2.485 6.314 1.00 88.50 194 ASP A O 1
ATOM 1462 N N . ILE A 1 195 ? 3.513 -1.265 6.233 1.00 90.69 195 ILE A N 1
ATOM 1463 C CA . ILE A 1 195 ? 3.457 -1.137 4.774 1.00 90.69 195 ILE A CA 1
ATOM 1464 C C . ILE A 1 195 ? 4.730 -0.470 4.253 1.00 90.69 195 ILE A C 1
ATOM 1466 O O . ILE A 1 195 ? 5.344 -0.986 3.324 1.00 90.69 195 ILE A O 1
ATOM 1470 N N . GLU A 1 196 ? 5.162 0.642 4.851 1.00 91.44 196 GLU A N 1
ATOM 1471 C CA . GLU A 1 196 ? 6.362 1.363 4.418 1.00 91.44 196 GLU A CA 1
ATOM 1472 C C . GLU A 1 196 ? 7.615 0.486 4.493 1.00 91.44 196 GLU A C 1
ATOM 1474 O O . GLU A 1 196 ? 8.345 0.377 3.509 1.00 91.44 196 GLU A O 1
ATOM 1479 N N . LYS A 1 197 ? 7.842 -0.209 5.615 1.00 92.00 197 LYS A N 1
ATOM 1480 C CA . LYS A 1 197 ? 8.997 -1.112 5.761 1.00 92.00 197 LYS A CA 1
ATOM 1481 C C . LYS A 1 197 ? 8.957 -2.269 4.769 1.00 92.00 197 LYS A C 1
ATOM 1483 O O . LYS A 1 197 ? 9.981 -2.620 4.184 1.00 92.00 197 LYS A O 1
ATOM 1488 N N . THR A 1 198 ? 7.780 -2.861 4.582 1.00 96.88 198 THR A N 1
ATOM 1489 C CA . THR A 1 198 ? 7.588 -3.978 3.653 1.00 96.88 198 THR A CA 1
ATOM 1490 C C . THR A 1 198 ? 7.848 -3.531 2.218 1.00 96.88 198 THR A C 1
ATOM 1492 O O . THR A 1 198 ? 8.642 -4.149 1.510 1.00 96.88 198 THR A O 1
ATOM 1495 N N . LEU A 1 199 ? 7.247 -2.415 1.800 1.00 97.69 199 LEU A N 1
ATOM 1496 C CA . LEU A 1 199 ? 7.424 -1.872 0.458 1.00 97.69 199 LEU A CA 1
ATOM 1497 C C . LEU A 1 199 ? 8.840 -1.364 0.205 1.00 97.69 199 LEU A C 1
ATOM 1499 O O . LEU A 1 199 ? 9.291 -1.431 -0.936 1.00 97.69 199 LEU A O 1
ATOM 1503 N N . GLU A 1 200 ? 9.556 -0.888 1.225 1.00 95.25 200 GLU A N 1
ATOM 1504 C CA . GLU A 1 200 ? 10.970 -0.551 1.078 1.00 95.25 200 GLU A CA 1
ATOM 1505 C C . GLU A 1 200 ? 11.793 -1.775 0.679 1.00 95.25 200 GLU A C 1
ATOM 1507 O O . GLU A 1 200 ? 12.487 -1.731 -0.338 1.00 95.25 200 GLU A O 1
ATOM 1512 N N . ALA A 1 201 ? 11.649 -2.883 1.411 1.00 97.25 201 ALA A N 1
ATOM 1513 C CA . ALA A 1 201 ? 12.332 -4.134 1.091 1.00 97.25 201 ALA A CA 1
ATOM 1514 C C . ALA A 1 201 ? 11.959 -4.651 -0.311 1.00 97.25 201 ALA A C 1
ATOM 1516 O O . ALA A 1 201 ? 12.844 -4.965 -1.107 1.00 97.25 201 ALA A O 1
ATOM 1517 N N . VAL A 1 202 ? 10.663 -4.667 -0.635 1.00 98.69 202 VAL A N 1
ATOM 1518 C CA . VAL A 1 202 ? 10.135 -5.139 -1.927 1.00 98.69 202 VAL A CA 1
ATOM 1519 C C . VAL A 1 202 ? 10.643 -4.284 -3.091 1.00 98.69 202 VAL A C 1
ATOM 1521 O O . VAL A 1 202 ? 11.196 -4.808 -4.057 1.00 98.69 202 VAL A O 1
ATOM 1524 N N . CYS A 1 203 ? 10.507 -2.957 -3.018 1.00 97.94 203 CYS A N 1
ATOM 1525 C CA . CYS A 1 203 ? 10.919 -2.075 -4.111 1.00 97.94 203 CYS A CA 1
ATOM 1526 C C . CYS A 1 203 ? 12.436 -2.118 -4.328 1.00 97.94 203 CYS A C 1
ATOM 1528 O O . CYS A 1 203 ? 12.889 -2.106 -5.471 1.00 97.94 203 CYS A O 1
ATOM 1530 N N . VAL A 1 204 ? 13.228 -2.181 -3.250 1.00 95.50 204 VAL A N 1
ATOM 1531 C CA . VAL A 1 204 ? 14.687 -2.320 -3.354 1.00 95.50 204 VAL A CA 1
ATOM 1532 C C . VAL A 1 204 ? 15.057 -3.645 -4.017 1.00 95.50 204 VAL A C 1
ATOM 1534 O O . VAL A 1 204 ? 15.896 -3.630 -4.917 1.00 95.50 204 VAL A O 1
ATOM 1537 N N . ALA A 1 205 ? 14.412 -4.754 -3.641 1.00 97.50 205 ALA A N 1
ATOM 1538 C CA . ALA A 1 205 ? 14.648 -6.060 -4.253 1.00 97.50 205 ALA A CA 1
ATOM 1539 C C . ALA A 1 205 ? 14.337 -6.053 -5.761 1.00 97.50 205 ALA A C 1
ATOM 1541 O O . ALA A 1 205 ? 15.185 -6.438 -6.561 1.00 97.50 205 ALA A O 1
ATOM 1542 N N . VAL A 1 206 ? 13.174 -5.527 -6.170 1.00 97.81 206 VAL A N 1
ATOM 1543 C CA . VAL A 1 206 ? 12.761 -5.480 -7.589 1.00 97.81 206 VAL A CA 1
ATOM 1544 C C . VAL A 1 206 ? 13.669 -4.592 -8.450 1.00 97.81 206 VAL A C 1
ATOM 1546 O O . VAL A 1 206 ? 13.874 -4.881 -9.632 1.00 97.81 206 VAL A O 1
ATOM 1549 N N . LEU A 1 207 ? 14.193 -3.497 -7.887 1.00 96.06 207 LEU A N 1
ATOM 1550 C CA . LEU A 1 207 ? 15.017 -2.520 -8.612 1.00 96.06 207 LEU A CA 1
ATOM 1551 C C . LEU A 1 207 ? 16.523 -2.817 -8.572 1.00 96.06 207 LEU A C 1
ATOM 1553 O O . LEU A 1 207 ? 17.28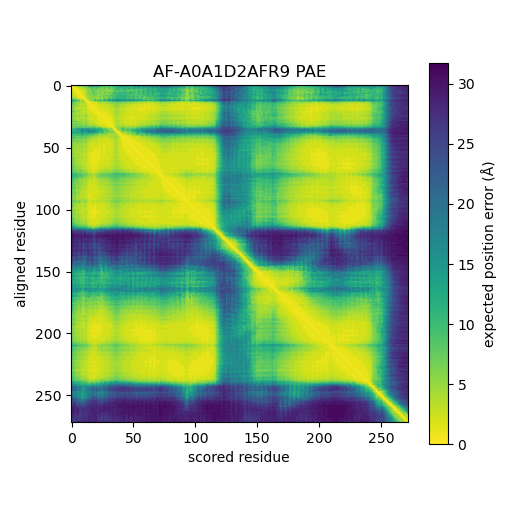0 -2.164 -9.288 1.00 96.06 207 LEU A O 1
ATOM 1557 N N . ASN A 1 208 ? 16.960 -3.796 -7.775 1.00 93.88 208 ASN A N 1
ATOM 1558 C CA . ASN A 1 208 ? 18.356 -4.246 -7.696 1.00 93.88 208 ASN A CA 1
ATOM 1559 C C . ASN A 1 208 ? 18.496 -5.744 -8.034 1.00 93.88 208 ASN A C 1
ATOM 1561 O O . ASN A 1 208 ? 19.455 -6.387 -7.611 1.00 93.88 208 ASN A O 1
ATOM 1565 N N . ASP A 1 209 ? 17.545 -6.295 -8.792 1.00 95.12 209 ASP A N 1
ATOM 1566 C CA . ASP A 1 209 ? 17.561 -7.684 -9.246 1.00 95.12 209 ASP A CA 1
ATOM 1567 C C . ASP A 1 209 ? 18.775 -7.946 -10.156 1.00 95.12 209 ASP A C 1
ATOM 1569 O O . ASP A 1 209 ? 18.877 -7.408 -11.261 1.00 95.12 209 ASP A O 1
ATOM 1573 N N . ALA A 1 210 ? 19.704 -8.779 -9.681 1.00 93.25 210 ALA A N 1
ATOM 1574 C CA . ALA A 1 210 ? 20.942 -9.103 -10.384 1.00 93.25 210 ALA A CA 1
ATOM 1575 C C . ALA A 1 210 ? 20.716 -9.886 -11.691 1.00 93.25 210 ALA A C 1
ATOM 1577 O O . ALA A 1 210 ? 21.603 -9.904 -12.544 1.00 93.25 210 ALA A O 1
ATOM 1578 N N . GLY A 1 211 ? 19.549 -10.518 -11.858 1.00 94.56 211 GLY A N 1
ATOM 1579 C CA . GLY A 1 211 ? 19.174 -11.234 -13.076 1.00 94.56 211 GLY A CA 1
ATOM 1580 C C . GLY A 1 211 ? 18.652 -10.333 -14.199 1.00 94.56 211 GLY A C 1
ATOM 1581 O O . GLY A 1 211 ? 18.410 -10.823 -15.300 1.00 94.56 211 GLY A O 1
ATOM 1582 N N . VAL A 1 212 ? 18.471 -9.031 -13.950 1.00 94.94 212 VAL A N 1
ATOM 1583 C CA . VAL A 1 212 ? 17.818 -8.100 -14.881 1.00 94.94 212 VAL A CA 1
ATOM 1584 C C . VAL A 1 212 ? 18.817 -7.063 -15.418 1.00 94.94 212 VAL A C 1
ATOM 1586 O O . VAL A 1 212 ? 19.576 -6.472 -14.644 1.00 94.94 212 VAL A O 1
ATOM 1589 N N . PRO A 1 213 ? 18.832 -6.775 -16.737 1.00 94.75 213 PRO A N 1
ATOM 1590 C CA . PRO A 1 213 ? 19.711 -5.756 -17.306 1.00 94.75 213 PRO A CA 1
ATOM 1591 C C . PRO A 1 213 ? 19.506 -4.370 -16.678 1.00 94.75 213 PRO A C 1
ATOM 1593 O O . PRO A 1 213 ? 18.381 -3.934 -16.439 1.00 94.75 213 PRO A O 1
ATOM 1596 N N . LYS A 1 214 ? 20.595 -3.611 -16.493 1.00 92.56 214 LYS A N 1
ATOM 1597 C CA . LYS A 1 214 ? 20.550 -2.265 -15.882 1.00 92.56 214 LYS A CA 1
ATOM 1598 C C . LYS A 1 214 ? 19.611 -1.286 -16.597 1.00 92.56 214 LYS A C 1
ATOM 1600 O O . LYS A 1 214 ? 19.032 -0.423 -15.943 1.00 92.56 214 LYS A O 1
ATOM 1605 N N . SER A 1 215 ? 19.477 -1.396 -17.920 1.00 91.88 215 SER A N 1
ATOM 1606 C CA . SER A 1 215 ? 18.536 -0.588 -18.706 1.00 91.88 215 SER A CA 1
ATOM 1607 C C . SER A 1 215 ? 17.087 -0.875 -18.314 1.00 91.88 215 SER A C 1
ATOM 1609 O O . SER A 1 215 ? 16.329 0.057 -18.064 1.00 91.88 215 SER A O 1
ATOM 1611 N N . GLU A 1 216 ? 16.727 -2.150 -18.165 1.00 93.81 216 GLU A N 1
ATOM 1612 C CA . GLU A 1 216 ? 15.397 -2.555 -17.711 1.00 93.81 216 GLU A CA 1
ATOM 1613 C C . GLU A 1 216 ? 15.154 -2.142 -16.252 1.00 93.81 216 GLU A C 1
ATOM 1615 O O . GLU A 1 216 ? 14.085 -1.628 -15.934 1.00 93.81 216 GLU A O 1
ATOM 1620 N N . LEU A 1 217 ? 16.149 -2.263 -15.364 1.00 94.25 217 LEU A N 1
ATOM 1621 C CA . LEU A 1 217 ? 16.034 -1.762 -13.985 1.00 94.25 217 LEU A CA 1
ATOM 1622 C C . LEU A 1 217 ? 15.777 -0.244 -13.938 1.00 94.25 217 LEU A C 1
ATOM 1624 O O . LEU A 1 217 ? 14.968 0.228 -13.135 1.00 94.25 217 LEU A O 1
ATOM 1628 N N . ALA A 1 218 ? 16.412 0.528 -14.826 1.00 92.38 218 ALA A N 1
ATOM 1629 C CA . ALA A 1 218 ? 16.162 1.962 -14.950 1.00 92.38 218 ALA A CA 1
ATOM 1630 C C . ALA A 1 218 ? 14.736 2.259 -15.451 1.00 92.38 218 ALA A C 1
ATOM 1632 O O . ALA A 1 218 ? 14.077 3.162 -14.926 1.00 92.38 218 ALA A O 1
ATOM 1633 N N . GLU A 1 219 ? 14.228 1.485 -16.415 1.00 93.69 219 GLU A N 1
ATOM 1634 C CA . GLU A 1 219 ? 12.832 1.575 -16.860 1.00 93.69 219 GLU A CA 1
ATOM 1635 C C . GLU A 1 219 ? 11.851 1.245 -15.729 1.00 93.69 219 GLU A C 1
ATOM 1637 O O . GLU A 1 219 ? 10.925 2.024 -15.483 1.00 93.69 219 GLU A O 1
ATOM 1642 N N . ARG A 1 220 ? 12.092 0.159 -14.980 1.00 95.94 220 ARG A N 1
ATOM 1643 C CA . ARG A 1 220 ? 11.300 -0.223 -13.800 1.00 95.94 220 ARG A CA 1
ATOM 1644 C C . ARG A 1 220 ? 11.263 0.901 -12.767 1.00 95.94 220 ARG A C 1
ATOM 1646 O O . ARG A 1 220 ? 10.185 1.242 -12.289 1.00 95.94 220 ARG A O 1
ATOM 1653 N N . ALA A 1 221 ? 12.401 1.527 -12.462 1.00 95.62 221 ALA A N 1
ATOM 1654 C CA . ALA A 1 221 ? 12.471 2.632 -11.504 1.00 95.62 221 ALA A CA 1
ATOM 1655 C C . ALA A 1 221 ? 11.664 3.860 -11.969 1.00 95.62 221 ALA A C 1
ATOM 1657 O O . ALA A 1 221 ? 10.942 4.480 -11.179 1.00 95.62 221 ALA A O 1
ATOM 1658 N N . LEU A 1 222 ? 11.734 4.199 -13.262 1.00 94.62 222 LEU A N 1
ATOM 1659 C CA . LEU A 1 222 ? 10.954 5.291 -13.850 1.00 94.62 222 LEU A CA 1
ATOM 1660 C C . LEU A 1 222 ? 9.452 4.989 -13.873 1.00 94.62 222 LEU A C 1
ATOM 1662 O O . LEU A 1 222 ? 8.654 5.882 -13.571 1.00 94.62 222 LEU A O 1
ATOM 1666 N N . ALA A 1 223 ? 9.063 3.761 -14.218 1.00 96.56 223 ALA A N 1
ATOM 1667 C CA . ALA A 1 223 ? 7.677 3.309 -14.179 1.00 96.56 223 ALA A CA 1
ATOM 1668 C C . ALA A 1 223 ? 7.135 3.359 -12.745 1.00 96.56 223 ALA A C 1
ATOM 1670 O O . ALA A 1 223 ? 6.137 4.036 -12.502 1.00 96.56 223 ALA A O 1
ATOM 1671 N N . LEU A 1 224 ? 7.852 2.771 -11.782 1.00 97.62 224 LEU A N 1
ATOM 1672 C CA . LEU A 1 224 ? 7.493 2.777 -10.362 1.00 97.62 224 LEU A CA 1
ATOM 1673 C C . LEU A 1 224 ? 7.304 4.204 -9.833 1.00 97.62 224 LEU A C 1
ATOM 1675 O O . LEU A 1 224 ? 6.299 4.508 -9.188 1.00 97.62 224 LEU A O 1
ATOM 1679 N N . LYS A 1 225 ? 8.219 5.119 -10.187 1.00 95.50 225 LYS A N 1
ATOM 1680 C CA . LYS A 1 225 ? 8.103 6.537 -9.829 1.00 95.50 225 LYS A CA 1
ATOM 1681 C C . LYS A 1 225 ? 6.797 7.153 -10.337 1.00 95.50 225 LYS A C 1
ATOM 1683 O O . LYS A 1 225 ? 6.142 7.897 -9.605 1.00 95.50 225 LYS A O 1
ATOM 1688 N N . ARG A 1 226 ? 6.448 6.896 -11.602 1.00 95.62 226 ARG A N 1
ATOM 1689 C CA . ARG A 1 226 ? 5.244 7.442 -12.252 1.00 95.62 226 ARG A CA 1
ATOM 1690 C C . ARG A 1 226 ? 3.976 6.856 -11.643 1.00 95.62 226 ARG A C 1
ATOM 1692 O O . ARG A 1 226 ? 3.104 7.636 -11.274 1.00 95.62 226 ARG A O 1
ATOM 1699 N N . ILE A 1 227 ? 3.918 5.534 -11.473 1.00 97.69 227 ILE A N 1
ATOM 1700 C CA . ILE A 1 227 ? 2.805 4.830 -10.818 1.00 97.69 227 ILE A CA 1
ATOM 1701 C C . ILE A 1 227 ? 2.566 5.436 -9.434 1.00 97.69 227 ILE A C 1
ATOM 1703 O O . ILE A 1 227 ? 1.466 5.895 -9.137 1.00 97.69 227 ILE A O 1
ATOM 1707 N N . GLY A 1 228 ? 3.624 5.571 -8.627 1.00 95.31 228 GLY A N 1
ATOM 1708 C CA . GLY A 1 228 ? 3.502 6.129 -7.284 1.00 95.31 228 GLY A CA 1
ATOM 1709 C C . GLY A 1 228 ? 2.995 7.576 -7.247 1.00 95.31 228 GLY A C 1
ATOM 1710 O O . GLY A 1 228 ? 2.277 7.959 -6.322 1.00 95.31 228 GLY A O 1
ATOM 1711 N N . LYS A 1 229 ? 3.325 8.397 -8.254 1.00 95.62 229 LYS A N 1
ATOM 1712 C CA . LYS A 1 229 ? 2.783 9.761 -8.380 1.00 95.62 229 LYS A CA 1
ATOM 1713 C C . LYS A 1 229 ? 1.312 9.776 -8.785 1.00 95.62 229 LYS A C 1
ATOM 1715 O O . LYS A 1 229 ? 0.568 10.604 -8.268 1.00 95.62 229 LYS A O 1
ATOM 1720 N N . VAL A 1 230 ? 0.895 8.862 -9.658 1.00 97.38 230 VAL A N 1
ATOM 1721 C CA . VAL A 1 230 ? -0.517 8.713 -10.030 1.00 97.38 230 VAL A CA 1
ATOM 1722 C C . VAL A 1 230 ? -1.345 8.283 -8.823 1.00 97.38 230 VAL A C 1
ATOM 1724 O O . VAL A 1 230 ? -2.357 8.917 -8.543 1.00 97.38 230 VAL A O 1
ATOM 1727 N N . TYR A 1 231 ? -0.881 7.298 -8.050 1.00 96.69 231 TYR A N 1
ATOM 1728 C CA . TYR A 1 231 ? -1.595 6.825 -6.858 1.00 96.69 231 TYR A CA 1
ATOM 1729 C C . TYR A 1 231 ? -1.803 7.945 -5.833 1.00 96.69 231 TYR A C 1
ATOM 1731 O O . TYR A 1 231 ? -2.923 8.153 -5.378 1.00 96.69 231 TYR A O 1
ATOM 1739 N N . GLN A 1 232 ? -0.758 8.731 -5.539 1.00 89.38 232 GLN A N 1
ATOM 1740 C CA . GLN A 1 232 ? -0.870 9.907 -4.664 1.00 89.38 232 GLN A CA 1
ATOM 1741 C C . GLN A 1 232 ? -1.857 10.948 -5.208 1.00 89.38 232 GLN A C 1
ATOM 1743 O O . GLN A 1 232 ? -2.627 11.519 -4.442 1.00 89.38 232 GLN A O 1
ATOM 1748 N N . SER A 1 233 ? -1.851 11.197 -6.522 1.00 91.50 233 SER A N 1
ATOM 1749 C CA . SER A 1 233 ? -2.767 12.157 -7.145 1.00 91.50 233 SER A CA 1
ATOM 1750 C C . SER A 1 233 ? -4.224 11.709 -7.041 1.00 91.50 233 SER A C 1
ATOM 1752 O O . SER A 1 233 ? -5.089 12.522 -6.722 1.00 91.50 233 SER A O 1
ATOM 1754 N N . VAL A 1 234 ? -4.501 10.430 -7.303 1.00 94.75 234 VAL A N 1
ATOM 1755 C CA . VAL A 1 234 ? -5.853 9.861 -7.207 1.00 94.75 234 VAL A CA 1
ATOM 1756 C C . VAL A 1 234 ? -6.326 9.840 -5.755 1.00 94.75 234 VAL A C 1
ATOM 1758 O O . VAL A 1 234 ? -7.451 10.246 -5.477 1.00 94.75 234 VAL A O 1
ATOM 1761 N N . ALA A 1 235 ? -5.457 9.454 -4.819 1.00 86.56 235 ALA A N 1
ATOM 1762 C CA . ALA A 1 235 ? -5.762 9.484 -3.394 1.00 86.56 235 ALA A CA 1
ATOM 1763 C C . ALA A 1 235 ? -6.097 10.898 -2.895 1.00 86.56 235 ALA A C 1
ATOM 1765 O O . ALA A 1 235 ? -7.093 11.084 -2.199 1.00 86.56 235 ALA A O 1
ATOM 1766 N N . ALA A 1 236 ? -5.309 11.905 -3.291 1.00 85.38 236 ALA A N 1
ATOM 1767 C CA . ALA A 1 236 ? -5.559 13.298 -2.928 1.00 85.38 236 ALA A CA 1
ATOM 1768 C C . ALA A 1 236 ? -6.890 13.815 -3.499 1.00 85.38 236 ALA A C 1
ATOM 1770 O O . ALA A 1 236 ? -7.649 14.474 -2.790 1.00 85.38 236 ALA A O 1
ATOM 1771 N N . ALA A 1 237 ? -7.201 13.480 -4.756 1.00 88.12 237 ALA A N 1
ATOM 1772 C CA . ALA A 1 237 ? -8.473 13.838 -5.379 1.00 88.12 237 ALA A CA 1
ATOM 1773 C C . ALA A 1 237 ? -9.668 13.185 -4.663 1.00 88.12 237 ALA A C 1
ATOM 1775 O O . ALA A 1 237 ? -10.672 13.847 -4.411 1.00 88.12 237 ALA A O 1
ATOM 1776 N N . ALA A 1 238 ? -9.546 11.911 -4.279 1.00 85.81 238 ALA A N 1
ATOM 1777 C CA . ALA A 1 238 ? -10.582 11.221 -3.518 1.00 85.81 238 ALA A CA 1
ATOM 1778 C C . ALA A 1 238 ? -10.781 11.836 -2.126 1.00 85.81 238 ALA A C 1
ATOM 1780 O O . ALA A 1 238 ? -11.917 12.089 -1.740 1.00 85.81 238 ALA A O 1
ATOM 1781 N N . ALA A 1 239 ? -9.696 12.154 -1.413 1.00 76.88 239 ALA A N 1
ATOM 1782 C CA . ALA A 1 239 ? -9.764 12.795 -0.099 1.00 76.88 239 ALA A CA 1
ATOM 1783 C C . ALA A 1 239 ? -10.464 14.168 -0.146 1.00 76.88 239 ALA A C 1
ATOM 1785 O O . ALA A 1 239 ? -11.237 14.498 0.751 1.00 76.88 239 ALA A O 1
ATOM 1786 N N . LEU A 1 240 ? -10.235 14.948 -1.210 1.00 77.19 240 LEU A N 1
ATOM 1787 C CA . LEU A 1 240 ? -10.935 16.216 -1.447 1.00 77.19 240 LEU A CA 1
ATOM 1788 C C . LEU A 1 240 ? -12.435 16.019 -1.708 1.00 77.19 240 LEU A C 1
ATOM 1790 O O . LEU A 1 240 ? -13.236 16.845 -1.281 1.00 77.19 240 LEU A O 1
ATOM 1794 N N . ALA A 1 241 ? -12.817 14.941 -2.396 1.00 77.81 241 ALA A N 1
ATOM 1795 C CA . ALA A 1 241 ? -14.206 14.668 -2.756 1.00 77.81 241 ALA A CA 1
ATOM 1796 C C . ALA A 1 241 ? -15.040 14.094 -1.598 1.00 77.81 241 ALA A C 1
ATOM 1798 O O . ALA A 1 241 ? -16.228 14.388 -1.501 1.00 77.81 241 ALA A O 1
ATOM 1799 N N . THR A 1 242 ? -14.447 13.264 -0.733 1.00 67.31 242 THR A N 1
ATOM 1800 C CA . THR A 1 242 ? -15.184 12.539 0.320 1.00 67.31 242 THR A CA 1
ATOM 1801 C C . THR A 1 242 ? -15.044 13.134 1.721 1.00 67.31 242 THR A C 1
ATOM 1803 O O . THR A 1 242 ? -15.728 12.678 2.633 1.00 67.31 242 THR A O 1
ATOM 1806 N N . GLY A 1 243 ? -14.168 14.123 1.921 1.00 56.38 243 GLY A N 1
ATOM 1807 C CA . GLY A 1 243 ? -13.816 14.601 3.260 1.00 56.38 243 GLY A CA 1
ATOM 1808 C C . GLY A 1 243 ? -12.943 13.600 4.041 1.00 56.38 243 GLY A C 1
ATOM 1809 O O . GLY A 1 243 ? -12.531 12.569 3.496 1.00 56.38 243 GLY A O 1
ATOM 1810 N N . PRO A 1 244 ? -12.592 13.898 5.307 1.00 50.34 244 PRO A N 1
ATOM 1811 C CA . PRO A 1 244 ? -11.711 13.049 6.109 1.00 50.34 244 PRO A CA 1
ATOM 1812 C C . PRO A 1 244 ? -12.362 11.695 6.431 1.00 50.34 244 PRO A C 1
ATOM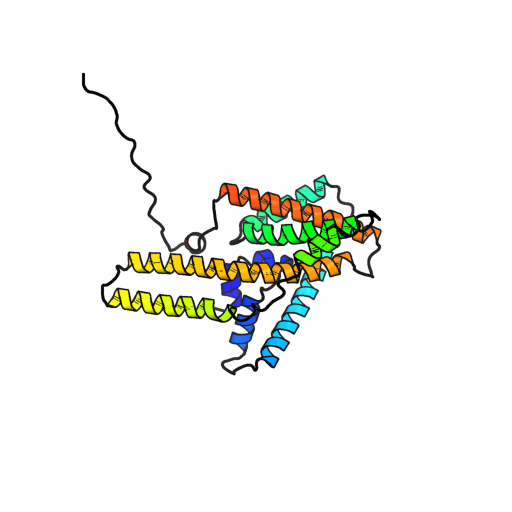 1814 O O . PRO A 1 244 ? -13.452 11.680 6.983 1.00 50.34 244 PRO A O 1
ATOM 1817 N N . ARG A 1 245 ? -11.639 10.600 6.127 1.00 56.19 245 ARG A N 1
ATOM 1818 C CA . ARG A 1 245 ? -11.906 9.167 6.397 1.00 56.19 245 ARG A CA 1
ATOM 1819 C C . ARG A 1 245 ? -13.342 8.675 6.187 1.00 56.19 245 ARG A C 1
ATOM 1821 O O . ARG A 1 245 ? -14.272 9.091 6.867 1.00 56.19 245 ARG A O 1
ATOM 1828 N N . ARG A 1 246 ? -13.497 7.622 5.373 1.00 54.28 246 ARG A N 1
ATOM 1829 C CA . ARG A 1 246 ? -14.714 6.798 5.423 1.00 54.28 246 ARG A CA 1
ATOM 1830 C C . ARG A 1 246 ? -14.824 6.189 6.819 1.00 54.28 246 ARG A C 1
ATOM 1832 O O . ARG A 1 246 ? -14.007 5.368 7.228 1.00 54.28 246 ARG A O 1
ATOM 1839 N N . VAL A 1 247 ? -15.782 6.698 7.577 1.00 51.88 247 VAL A N 1
ATOM 1840 C CA . VAL A 1 247 ? -16.080 6.286 8.946 1.00 51.88 247 VAL A CA 1
ATOM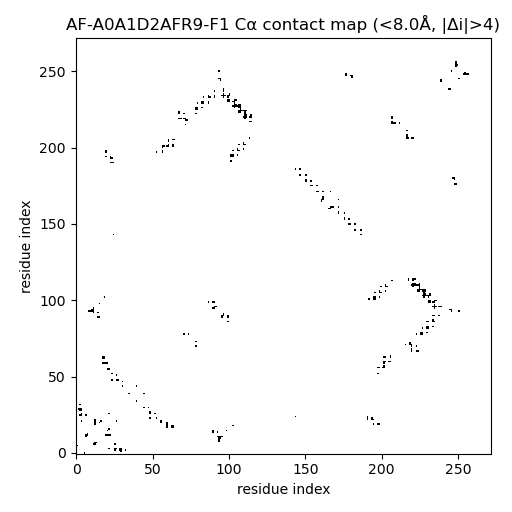 1841 C C . VAL A 1 247 ? -16.628 4.861 8.954 1.00 51.88 247 VAL A C 1
ATOM 1843 O O . VAL A 1 247 ? -17.268 4.427 7.997 1.00 51.88 247 VAL A O 1
ATOM 1846 N N . LEU A 1 248 ? -16.398 4.128 10.050 1.00 47.53 248 LEU A N 1
A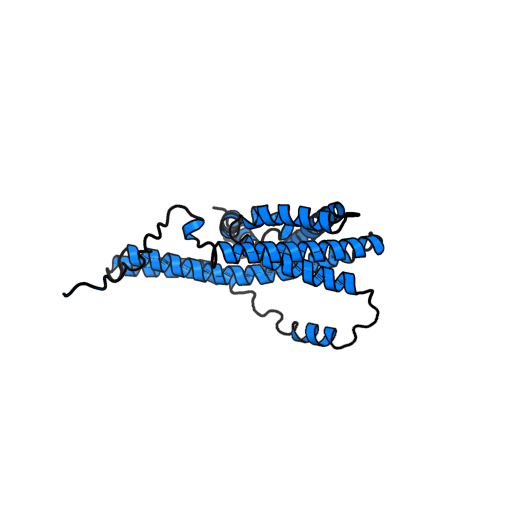TOM 1847 C CA . LEU A 1 248 ? -16.941 2.776 10.265 1.00 47.53 248 LEU A CA 1
ATOM 1848 C C . LEU A 1 248 ? -18.456 2.707 10.001 1.00 47.53 248 LEU A C 1
ATOM 1850 O O . LEU A 1 248 ? -18.945 1.688 9.517 1.00 47.53 248 LEU A O 1
ATOM 1854 N N . SER A 1 249 ? -19.175 3.806 10.256 1.00 43.12 249 SER A N 1
ATOM 1855 C CA . SER A 1 249 ? -20.611 3.964 9.997 1.00 43.12 249 SER A CA 1
ATOM 1856 C C . SER A 1 249 ? -21.007 3.864 8.518 1.00 43.12 249 SER A C 1
ATOM 1858 O O . SER A 1 249 ? -22.139 3.501 8.219 1.00 43.12 249 SER A O 1
ATOM 1860 N N . GLN A 1 250 ? -20.091 4.136 7.585 1.00 46.16 250 GLN A N 1
ATOM 1861 C CA . GLN A 1 250 ? -20.314 3.960 6.144 1.00 46.16 250 GLN A CA 1
ATOM 1862 C C . GLN A 1 250 ? -19.903 2.565 5.648 1.00 46.16 250 GLN A C 1
ATOM 1864 O O . GLN A 1 250 ? -20.390 2.117 4.613 1.00 46.16 250 GLN A O 1
ATOM 1869 N N . THR A 1 251 ? -19.022 1.875 6.380 1.00 45.59 251 THR A N 1
ATOM 1870 C CA . THR A 1 251 ? -18.518 0.532 6.037 1.00 45.59 251 THR A CA 1
ATOM 1871 C C . THR A 1 251 ? -19.452 -0.582 6.524 1.00 45.59 251 THR A C 1
ATOM 1873 O O . THR A 1 251 ? -19.526 -1.636 5.898 1.00 45.59 251 THR A O 1
ATOM 1876 N N . PHE A 1 252 ? -20.216 -0.341 7.595 1.00 42.34 252 PHE A N 1
ATOM 1877 C CA . PHE A 1 252 ? -21.252 -1.250 8.091 1.00 42.34 252 PHE A CA 1
ATOM 1878 C C . PHE A 1 252 ? -22.631 -0.573 8.005 1.00 42.34 252 PHE A C 1
ATOM 1880 O O . PHE A 1 252 ? -22.964 0.229 8.883 1.00 42.34 252 PHE A O 1
ATOM 1887 N N . PRO A 1 253 ? -23.449 -0.866 6.973 1.00 31.78 253 PRO A N 1
ATOM 1888 C CA . PRO A 1 253 ? -24.793 -0.308 6.860 1.00 31.78 253 PRO A CA 1
ATOM 1889 C C . PRO A 1 253 ? -25.660 -0.845 8.009 1.00 31.78 253 PRO A C 1
ATOM 1891 O O . PRO A 1 253 ? -26.121 -1.982 7.989 1.00 31.78 253 PRO A O 1
ATOM 1894 N N . GLY A 1 254 ? -25.816 -0.025 9.048 1.00 37.53 254 GLY A N 1
ATOM 1895 C CA . GLY A 1 254 ? -26.502 -0.371 10.296 1.00 37.53 254 GLY A CA 1
ATOM 1896 C C . GLY A 1 254 ? -26.349 0.687 11.393 1.00 37.53 254 GLY A C 1
ATOM 1897 O O . GLY A 1 254 ? -27.232 0.816 12.233 1.00 37.53 254 GLY A O 1
ATOM 1898 N N . VAL A 1 255 ? -25.294 1.509 11.346 1.00 38.16 255 VAL A N 1
ATOM 1899 C CA . VAL A 1 255 ? -25.136 2.673 12.234 1.00 38.16 255 VAL A CA 1
ATOM 1900 C C . VAL A 1 255 ? -25.638 3.918 11.506 1.00 38.16 255 VAL A C 1
ATOM 1902 O O . VAL A 1 255 ? -24.902 4.567 10.764 1.00 38.16 255 VAL A O 1
ATOM 1905 N N . LYS A 1 256 ? -26.922 4.243 11.679 1.00 31.58 256 LYS A N 1
ATOM 1906 C CA . LYS A 1 256 ? -27.481 5.508 11.193 1.00 31.58 256 LYS A CA 1
ATOM 1907 C C . LYS A 1 256 ? -26.906 6.662 12.014 1.00 31.58 256 LYS A C 1
ATOM 1909 O O . LYS A 1 256 ? -27.298 6.863 13.156 1.00 31.58 256 LYS A O 1
ATOM 1914 N N . THR A 1 257 ? -26.033 7.467 11.423 1.00 34.91 257 THR A N 1
ATOM 1915 C CA . THR A 1 257 ? -25.780 8.825 11.917 1.00 34.91 257 THR A CA 1
ATOM 1916 C C . THR A 1 257 ? -26.841 9.753 11.327 1.00 34.91 257 THR A C 1
ATOM 1918 O O . THR A 1 257 ? -26.606 10.413 10.316 1.00 34.91 257 THR A O 1
ATOM 1921 N N . GLU A 1 258 ? -28.036 9.775 11.915 1.00 37.12 258 GLU A N 1
ATOM 1922 C CA . GLU A 1 258 ? -28.961 10.893 11.707 1.00 37.12 258 GLU A CA 1
ATOM 1923 C C . GLU A 1 258 ? -28.556 12.017 12.666 1.00 37.12 258 GLU A C 1
ATOM 1925 O O . GLU A 1 258 ? -28.646 11.877 13.882 1.00 37.12 258 GLU A O 1
ATOM 1930 N N . GLY A 1 259 ? -28.042 13.121 12.122 1.00 36.22 259 GLY A N 1
ATOM 1931 C CA . GLY A 1 259 ? -27.581 14.244 12.939 1.00 36.22 259 GLY A CA 1
ATOM 1932 C C . GLY A 1 259 ? -26.884 15.332 12.135 1.00 36.22 259 GLY A C 1
ATOM 1933 O O . GLY A 1 259 ? -25.749 15.687 12.426 1.00 36.22 259 GLY A O 1
ATOM 1934 N N . GLY A 1 260 ? -27.552 15.838 11.099 1.00 29.83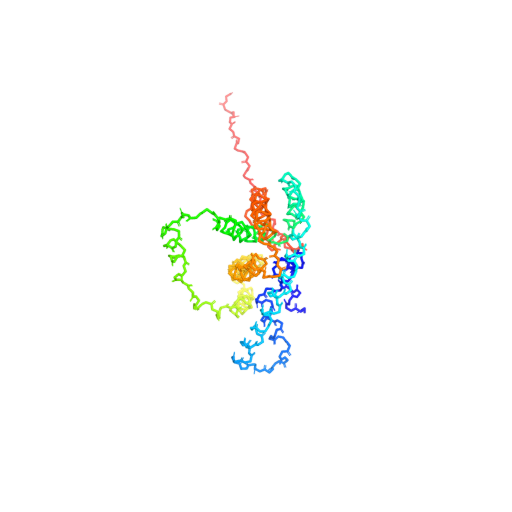 260 GLY A N 1
ATOM 1935 C CA . GLY A 1 260 ? -27.059 16.939 10.274 1.00 29.83 260 GLY A CA 1
ATOM 1936 C C . GLY A 1 260 ? -28.176 17.891 9.860 1.00 29.83 260 GLY A C 1
ATOM 1937 O O . GLY A 1 260 ? -28.344 18.147 8.673 1.00 29.83 260 GLY A O 1
ATOM 1938 N N . GLN A 1 261 ? -28.963 18.403 10.812 1.00 30.81 261 GLN A N 1
ATOM 1939 C CA . GLN A 1 261 ? -29.732 19.626 10.566 1.00 30.81 261 GLN A CA 1
ATOM 1940 C C . GLN A 1 261 ? -28.770 20.816 10.638 1.00 30.81 261 GLN A C 1
ATOM 1942 O O . GLN A 1 261 ? -28.383 21.263 11.715 1.00 30.81 261 GLN A O 1
ATOM 1947 N N . GLY A 1 262 ? -28.356 21.299 9.465 1.00 30.02 262 GLY A N 1
ATOM 1948 C CA . GLY A 1 262 ? -27.796 22.639 9.316 1.00 30.02 262 GLY A CA 1
ATOM 1949 C C . GLY A 1 262 ? -28.865 23.709 9.594 1.00 30.02 262 GLY A C 1
ATOM 1950 O O . GLY A 1 262 ? -30.060 23.426 9.476 1.00 30.02 262 GLY A O 1
ATOM 1951 N N . PRO A 1 263 ? -28.457 24.924 9.993 1.00 32.75 263 PRO A N 1
ATOM 1952 C CA . PRO A 1 263 ? -29.353 25.920 10.569 1.00 32.75 263 PRO A CA 1
ATOM 1953 C C . PRO A 1 263 ? -30.346 26.478 9.541 1.00 32.75 263 PRO A C 1
ATOM 1955 O O . PRO A 1 263 ? -30.005 26.709 8.381 1.00 32.75 263 PRO A O 1
ATOM 1958 N N . ALA A 1 264 ? -31.576 26.728 9.998 1.00 30.44 264 ALA A N 1
ATOM 1959 C CA . ALA A 1 264 ? -32.603 27.432 9.239 1.00 30.44 264 ALA A CA 1
ATOM 1960 C C . ALA A 1 264 ? -32.146 28.863 8.873 1.00 30.44 264 ALA A C 1
ATOM 1962 O O . ALA A 1 264 ? -31.472 29.512 9.680 1.00 30.44 264 ALA A O 1
ATOM 1963 N N . PRO A 1 265 ? -32.508 29.382 7.686 1.00 32.16 265 PRO A N 1
ATOM 1964 C CA . PRO A 1 265 ? -32.130 30.726 7.271 1.00 32.16 265 PRO A CA 1
ATOM 1965 C C . PRO A 1 265 ? -32.827 31.784 8.135 1.00 32.16 265 PRO A C 1
ATOM 1967 O O . PRO A 1 265 ? -34.036 31.735 8.362 1.00 32.16 265 PRO A O 1
ATOM 1970 N N . ALA A 1 266 ? -32.044 32.758 8.600 1.00 32.50 266 ALA A N 1
ATOM 1971 C CA . ALA A 1 266 ? -32.531 33.932 9.307 1.00 32.50 266 ALA A CA 1
ATOM 1972 C C . ALA A 1 266 ? -33.455 34.755 8.395 1.00 32.50 266 ALA A C 1
ATOM 1974 O O . ALA A 1 266 ? -33.029 35.273 7.362 1.00 32.50 266 ALA A O 1
ATOM 1975 N N . ALA A 1 267 ? -34.721 34.882 8.791 1.00 31.92 267 ALA A N 1
ATOM 1976 C CA . ALA A 1 267 ? -35.653 35.828 8.201 1.00 31.92 267 ALA A CA 1
ATOM 1977 C C . ALA A 1 267 ? -35.291 37.244 8.671 1.00 31.92 267 ALA A C 1
ATOM 1979 O O . ALA A 1 267 ? -35.381 37.556 9.859 1.00 31.92 267 ALA A O 1
ATOM 1980 N N . ALA A 1 268 ? -34.888 38.097 7.733 1.00 30.31 268 ALA A N 1
ATOM 1981 C CA . ALA A 1 268 ? -34.800 39.535 7.927 1.00 30.31 268 ALA A CA 1
ATOM 1982 C C . ALA A 1 268 ? -35.798 40.238 6.998 1.00 30.31 268 ALA A C 1
ATOM 1984 O O . ALA A 1 268 ? -35.880 39.912 5.816 1.00 30.31 268 ALA A O 1
ATOM 1985 N N . ALA A 1 269 ? -36.461 41.245 7.575 1.00 28.27 269 ALA A N 1
ATOM 1986 C CA . ALA A 1 269 ? -37.299 42.289 6.978 1.00 28.27 269 ALA A CA 1
ATOM 1987 C C . ALA A 1 269 ? -38.788 41.971 6.730 1.00 28.27 269 ALA A C 1
ATOM 1989 O O . ALA A 1 269 ? -39.155 41.332 5.752 1.00 28.27 269 ALA A O 1
ATOM 1990 N N . ALA A 1 270 ? -39.650 42.555 7.572 1.00 27.84 270 ALA A N 1
ATOM 1991 C CA . ALA A 1 270 ? -40.495 43.682 7.153 1.00 27.84 270 ALA A CA 1
ATOM 1992 C C . ALA A 1 270 ? -41.183 44.322 8.376 1.00 27.84 270 ALA A C 1
ATOM 1994 O O . ALA A 1 270 ? -42.057 43.725 8.998 1.00 27.84 270 ALA A O 1
ATOM 1995 N N . ALA A 1 271 ? -40.782 45.548 8.706 1.00 31.55 271 ALA A N 1
ATOM 1996 C CA . ALA A 1 271 ? -41.569 46.481 9.503 1.00 31.55 271 ALA A CA 1
ATOM 1997 C C . ALA A 1 271 ? -41.508 47.839 8.795 1.00 31.55 271 ALA A C 1
ATOM 1999 O O . ALA A 1 271 ? -40.570 48.603 9.018 1.00 31.55 271 ALA A O 1
ATOM 2000 N N . ALA A 1 272 ? -42.452 48.035 7.873 1.00 30.66 272 A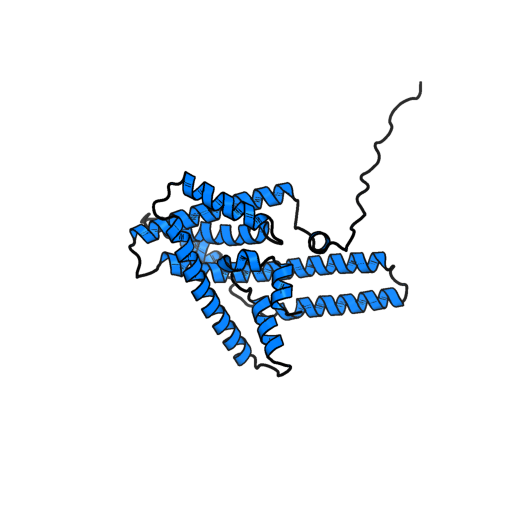LA A N 1
ATOM 2001 C CA . ALA A 1 272 ? -43.082 49.282 7.423 1.00 30.66 272 ALA A CA 1
ATOM 2002 C C . ALA A 1 272 ? -43.842 48.989 6.124 1.00 30.66 272 ALA A C 1
ATOM 2004 O O . ALA A 1 272 ? -43.179 48.585 5.142 1.00 30.66 272 ALA A O 1
#

InterPro domains:
  IPR026894 DNAJ-containing protein, X-domain [PF14308] (53-241)
  IPR052423 Erythrocyte Membrane Invagination Regulator [PTHR44094] (1-235)

pLDDT: mean 76.12, std 21.08, range [27.84, 98.69]

Radius of gyration: 23.2 Å; Cα contacts (8 Å, |Δi|>4): 233; chains: 1; bounding box: 70×72×59 Å

Secondary structure (DSSP, 8-state):
--HHHHHHHHHTGGGGHHHH-S-HHHHHHHHHHHTTT----HHHHHHHHHHHHHHHHHHHHHHHHHHHHTTTT--HHHHHHHHHHHHHHHTTSTTHHHHHHHHHHHHHHHHHHHHGGGSS---SHHHHHHHHHTS---S--S-HHHHHHHHHHHHHHHHHHHHTTSS-HHHHHHHHHHHHHHHHHHHHHHHHHHHHHHHHHHHHHHHS-TTS-HHHHHHHHHHHHHHHHHHHHHHHHHHHHH-S---HHHHSTT-------PPPPP------